Protein AF-A0A520C1T0-F1 (afdb_monomer_lite)

Sequence (228 aa):
MEDDKLKSIWNSVPIAQKSNTELTEMLKERNHPVLKAIKKQALFELAAFSIFLFCYYSMFDGTEKPLLINFLLVFAIAVNMFHHLRGYRLQQHFRASKNIKDDLKSFAAKLKTYQFETIISKITGRLVKILIHENTKVIKGQALAYLESTADHEQVFLLYKNLKLIQDDLFKNTHITIKHLSMPNMMQLGELEPSYQKFYQSYLTYRRTIFEGSYSKKKFYIRKDLAT

Structure (mmCIF, N/CA/C/O backbone):
data_AF-A0A520C1T0-F1
#
_entry.id   AF-A0A520C1T0-F1
#
loop_
_atom_site.group_PDB
_atom_site.id
_atom_site.type_symbol
_atom_site.label_atom_id
_atom_site.label_alt_id
_atom_site.label_comp_id
_atom_site.label_asym_id
_atom_site.label_entity_id
_atom_site.label_seq_id
_atom_site.pdbx_PDB_ins_code
_atom_site.Cartn_x
_atom_site.Cartn_y
_atom_site.Cartn_z
_atom_site.occupancy
_atom_site.B_iso_or_equiv
_atom_site.auth_seq_id
_atom_site.auth_comp_id
_atom_site.auth_asym_id
_atom_site.auth_atom_id
_atom_site.pdbx_PDB_model_num
ATOM 1 N N . MET A 1 1 ? 38.834 4.902 4.347 1.00 51.34 1 MET A N 1
ATOM 2 C CA . MET A 1 1 ? 38.336 6.254 3.992 1.00 51.34 1 MET A CA 1
ATOM 3 C C . MET A 1 1 ? 36.819 6.362 4.083 1.00 51.34 1 MET A C 1
ATOM 5 O O . MET A 1 1 ? 36.360 7.281 4.746 1.00 51.34 1 MET A O 1
ATOM 9 N N . GLU A 1 2 ? 36.030 5.478 3.464 1.00 55.28 2 GLU A N 1
ATOM 10 C CA . GLU A 1 2 ? 34.556 5.552 3.549 1.00 55.28 2 GLU A CA 1
ATOM 11 C C . GLU A 1 2 ? 34.017 5.052 4.905 1.00 55.28 2 GLU A C 1
ATOM 13 O O . GLU A 1 2 ? 33.191 5.719 5.526 1.00 55.28 2 GLU A O 1
ATOM 18 N N . ASP A 1 3 ? 34.597 3.976 5.445 1.00 62.47 3 ASP A N 1
ATOM 19 C CA . ASP A 1 3 ? 34.250 3.439 6.773 1.00 62.47 3 ASP A CA 1
ATOM 20 C C . ASP A 1 3 ? 34.579 4.411 7.916 1.00 62.47 3 ASP A C 1
ATOM 22 O O . ASP A 1 3 ? 33.809 4.568 8.865 1.00 62.47 3 ASP A O 1
ATOM 26 N N . ASP A 1 4 ? 35.696 5.133 7.800 1.00 72.75 4 ASP A N 1
ATOM 27 C CA . ASP A 1 4 ? 36.119 6.139 8.782 1.00 72.75 4 ASP A CA 1
ATOM 28 C C . ASP A 1 4 ? 35.164 7.337 8.808 1.00 72.75 4 ASP A C 1
ATOM 30 O O . ASP A 1 4 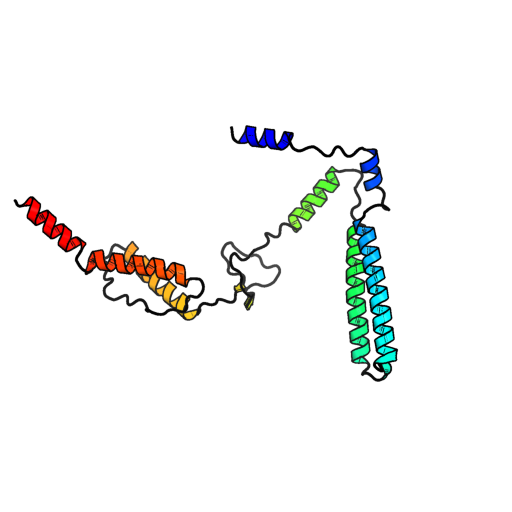? 34.897 7.914 9.864 1.00 72.75 4 ASP A O 1
ATOM 34 N N . LYS A 1 5 ? 34.600 7.677 7.642 1.00 74.31 5 LYS A N 1
ATOM 35 C CA . LYS A 1 5 ? 33.593 8.729 7.486 1.00 74.31 5 LYS A CA 1
ATOM 36 C C . LYS A 1 5 ? 32.258 8.311 8.099 1.00 74.31 5 LYS A C 1
ATOM 38 O O . LYS A 1 5 ? 31.617 9.110 8.770 1.00 74.31 5 LYS A O 1
ATOM 43 N N . LEU A 1 6 ? 31.850 7.054 7.926 1.00 70.50 6 LEU A N 1
ATOM 44 C CA . LEU A 1 6 ? 30.639 6.527 8.564 1.00 70.50 6 LEU A CA 1
ATOM 45 C C . LEU A 1 6 ? 30.787 6.467 10.090 1.00 70.50 6 LEU A C 1
ATOM 47 O O . LEU A 1 6 ? 29.857 6.812 10.818 1.00 70.50 6 LEU A O 1
ATOM 51 N N . LYS A 1 7 ? 31.976 6.104 10.583 1.00 71.81 7 LYS A N 1
ATOM 52 C CA . LYS A 1 7 ? 32.278 6.045 12.017 1.00 71.81 7 LYS A CA 1
ATOM 53 C C . LYS A 1 7 ? 32.315 7.429 12.667 1.00 71.81 7 LYS A C 1
ATOM 55 O O . LYS A 1 7 ? 31.832 7.587 13.786 1.00 71.81 7 LYS A O 1
ATOM 60 N N . SER A 1 8 ? 32.840 8.439 11.974 1.00 76.81 8 SER A N 1
ATOM 61 C CA . SER A 1 8 ? 32.828 9.818 12.474 1.00 76.81 8 SER A CA 1
ATOM 62 C C . SER A 1 8 ? 31.420 10.414 12.476 1.00 76.81 8 SER A C 1
ATOM 64 O O . SER A 1 8 ? 31.043 11.050 13.459 1.00 76.81 8 SER A O 1
ATOM 66 N N . ILE A 1 9 ? 30.607 10.127 11.452 1.00 77.81 9 ILE A N 1
ATOM 67 C CA . ILE A 1 9 ? 29.190 10.515 11.421 1.00 77.81 9 ILE A CA 1
ATOM 68 C C . ILE A 1 9 ? 28.443 9.867 12.593 1.00 77.81 9 ILE A C 1
ATOM 70 O O . ILE A 1 9 ? 27.757 10.572 13.328 1.00 77.81 9 ILE A O 1
ATOM 74 N N . TRP A 1 10 ? 28.632 8.564 12.826 1.00 72.56 10 TRP A N 1
ATOM 75 C CA . TRP A 1 10 ? 28.003 7.838 13.937 1.00 72.56 10 TRP A CA 1
ATOM 76 C C . TRP A 1 10 ? 28.333 8.449 15.304 1.00 72.56 10 TRP A C 1
ATOM 78 O O . TRP A 1 10 ? 27.446 8.652 16.128 1.00 72.56 10 TRP A O 1
ATOM 88 N N . ASN A 1 11 ? 29.599 8.806 15.519 1.00 74.62 11 ASN A N 1
ATOM 89 C CA . ASN A 1 11 ? 30.052 9.412 16.771 1.00 74.62 11 ASN A CA 1
ATOM 90 C C . ASN A 1 11 ? 29.643 10.887 16.926 1.00 74.62 11 ASN A C 1
ATOM 92 O O . ASN A 1 11 ? 29.738 11.425 18.026 1.00 74.62 11 ASN A O 1
ATOM 96 N N . SER A 1 12 ? 29.214 11.545 15.845 1.00 73.06 12 SER A N 1
ATOM 97 C CA . SER A 1 12 ? 28.774 12.947 15.857 1.00 73.06 12 SER A CA 1
ATOM 98 C C . SER A 1 12 ? 27.280 13.118 16.148 1.00 73.06 12 SER A C 1
ATOM 100 O O . SER A 1 12 ? 26.821 14.234 16.384 1.00 73.06 12 SER A O 1
ATOM 102 N N . VAL A 1 13 ? 26.512 12.022 16.148 1.00 66.81 13 VAL A N 1
ATOM 103 C CA . VAL A 1 13 ? 25.100 12.046 16.532 1.00 66.81 13 VAL A CA 1
ATOM 104 C C . VAL A 1 13 ? 25.022 12.249 18.049 1.00 66.81 13 VAL A C 1
ATOM 106 O O . VAL A 1 13 ? 25.507 11.393 18.793 1.00 66.81 13 VAL A O 1
ATOM 109 N N . PRO A 1 14 ? 24.420 13.347 18.544 1.00 57.03 14 PRO A N 1
ATOM 110 C CA . PRO A 1 14 ? 24.250 13.549 19.973 1.00 57.03 14 PRO A CA 1
ATOM 111 C C . PRO A 1 14 ? 23.375 12.421 20.515 1.00 57.03 14 PRO A C 1
ATOM 113 O O . PRO A 1 14 ? 22.183 12.324 20.218 1.00 57.03 14 PRO A O 1
ATOM 116 N N . ILE A 1 15 ? 23.981 11.536 21.302 1.00 57.97 15 ILE A N 1
ATOM 117 C CA . ILE A 1 15 ? 23.251 10.519 22.047 1.00 57.97 15 ILE A CA 1
ATOM 118 C C . ILE A 1 15 ? 22.392 11.302 23.032 1.00 57.97 15 ILE A C 1
ATOM 120 O O . ILE A 1 15 ? 22.924 11.946 23.935 1.00 57.97 15 ILE A O 1
ATOM 124 N N . ALA A 1 16 ? 21.073 11.290 22.846 1.00 56.50 16 ALA A N 1
ATOM 125 C CA . ALA A 1 16 ? 20.149 11.811 23.839 1.00 56.50 16 ALA A CA 1
ATOM 126 C C . ALA A 1 16 ? 20.355 10.997 25.128 1.00 56.50 16 ALA A C 1
ATOM 128 O O . ALA A 1 16 ? 19.794 9.912 25.281 1.00 56.50 16 ALA A O 1
ATOM 129 N N . GLN A 1 17 ? 21.225 11.475 26.021 1.00 58.53 17 GLN A N 1
ATOM 130 C CA . GLN A 1 17 ? 21.466 10.885 27.331 1.00 58.53 17 GLN A CA 1
ATOM 131 C C . GLN A 1 17 ? 20.223 11.124 28.186 1.00 58.53 17 GLN A C 1
ATOM 133 O O . GLN A 1 17 ? 20.165 12.048 28.994 1.00 58.53 17 GLN A O 1
ATOM 138 N N . LYS A 1 18 ? 19.193 10.301 27.978 1.00 56.47 18 LYS A N 1
ATOM 139 C CA . LYS A 1 18 ? 18.040 10.263 28.871 1.00 56.47 18 LYS A CA 1
ATOM 140 C C . LYS A 1 18 ? 18.495 9.746 30.225 1.00 56.47 18 LYS A C 1
ATOM 142 O O . LYS A 1 18 ? 19.076 8.666 30.326 1.00 56.47 18 LYS A O 1
ATOM 147 N N . SER A 1 19 ? 18.248 10.542 31.258 1.00 63.75 19 SER A N 1
ATOM 148 C CA . SER A 1 19 ? 18.619 10.204 32.631 1.00 63.75 19 SER A CA 1
ATOM 149 C C . SER A 1 19 ? 17.888 8.937 33.100 1.00 63.75 19 SER A C 1
ATOM 151 O O . SER A 1 19 ? 16.754 8.671 32.698 1.00 63.75 19 SER A O 1
ATOM 153 N N . ASN A 1 20 ? 18.501 8.148 33.988 1.00 65.81 20 ASN A N 1
ATOM 154 C CA . ASN A 1 20 ? 17.878 6.936 34.549 1.00 65.81 20 ASN A CA 1
ATOM 155 C C . ASN A 1 20 ? 16.536 7.230 35.257 1.00 65.81 20 ASN A C 1
ATOM 157 O O . ASN A 1 20 ? 15.632 6.393 35.287 1.00 65.81 20 ASN A O 1
ATOM 161 N N . THR A 1 21 ? 16.377 8.444 35.785 1.00 61.50 21 THR A N 1
ATOM 162 C CA . THR A 1 21 ? 15.126 8.964 36.353 1.00 61.50 21 THR A CA 1
ATOM 163 C C . THR A 1 21 ? 14.045 9.180 35.288 1.00 61.50 21 THR A C 1
ATOM 165 O O . THR A 1 21 ? 12.892 8.825 35.503 1.00 61.50 21 THR A O 1
ATOM 168 N N . GLU A 1 22 ? 14.410 9.655 34.099 1.00 59.91 22 GLU A N 1
ATOM 169 C CA . GLU A 1 22 ? 13.489 9.818 32.965 1.00 59.91 22 GLU A CA 1
ATOM 170 C C . GLU A 1 22 ? 13.100 8.462 32.345 1.00 59.91 22 GLU A C 1
ATOM 172 O O . GLU A 1 22 ? 11.939 8.228 32.010 1.00 59.91 22 GLU A O 1
ATOM 177 N N . LEU A 1 23 ? 14.042 7.514 32.267 1.00 61.12 23 LEU A N 1
ATOM 178 C CA . LEU A 1 23 ? 13.774 6.142 31.817 1.00 61.12 23 LEU A CA 1
ATOM 179 C C . LEU A 1 23 ? 12.812 5.402 32.761 1.00 61.12 23 LEU A C 1
ATOM 181 O O . LEU A 1 23 ? 11.907 4.703 32.308 1.00 61.12 23 LEU A O 1
ATOM 185 N N . THR A 1 24 ? 12.961 5.586 34.075 1.00 64.19 24 THR A N 1
ATOM 186 C CA . THR A 1 24 ? 12.043 5.003 35.069 1.00 64.19 24 THR A CA 1
ATOM 187 C C . THR A 1 24 ? 10.669 5.672 35.070 1.00 64.19 24 THR A C 1
ATOM 189 O O . THR A 1 24 ? 9.669 4.994 35.307 1.00 64.19 24 THR A O 1
ATOM 192 N N . GLU A 1 25 ? 10.568 6.960 34.732 1.00 62.53 25 GLU A N 1
ATOM 193 C CA . GLU A 1 25 ? 9.279 7.615 34.475 1.00 62.53 25 GLU A CA 1
ATOM 194 C C . GLU A 1 25 ? 8.592 7.120 33.198 1.00 62.53 25 GLU A C 1
ATOM 196 O O . GLU A 1 25 ? 7.369 6.970 33.190 1.00 62.53 25 GLU A O 1
ATOM 201 N N . MET A 1 26 ? 9.352 6.800 32.148 1.00 53.62 26 MET A N 1
ATOM 202 C CA . MET A 1 26 ? 8.822 6.189 30.923 1.00 53.62 26 MET A CA 1
ATOM 203 C C . MET A 1 26 ? 8.327 4.749 31.140 1.00 53.62 26 MET A C 1
ATOM 205 O O . MET A 1 26 ? 7.398 4.319 30.458 1.00 53.62 26 MET A O 1
ATOM 209 N N . LEU A 1 27 ? 8.902 4.020 32.105 1.00 58.34 27 LEU A N 1
ATOM 210 C CA . LEU A 1 27 ? 8.465 2.677 32.515 1.00 58.34 27 LEU A CA 1
ATOM 211 C C . LEU A 1 27 ? 7.226 2.688 33.427 1.00 58.34 27 LEU A C 1
ATOM 213 O O . LEU A 1 27 ? 6.586 1.650 33.606 1.00 58.34 27 LEU A O 1
ATOM 217 N N . LYS A 1 28 ? 6.856 3.836 34.009 1.00 59.38 28 LYS A N 1
ATOM 218 C CA . LYS A 1 28 ? 5.636 3.944 34.817 1.00 59.38 28 LYS A CA 1
ATOM 219 C C . LYS A 1 28 ? 4.407 3.948 33.902 1.00 59.38 28 LYS A C 1
ATOM 221 O O . LYS A 1 28 ? 4.149 4.893 33.158 1.00 59.38 28 LYS A O 1
ATOM 226 N N . GLU A 1 29 ? 3.601 2.899 34.056 1.00 52.53 29 GLU A N 1
ATOM 227 C CA . GLU A 1 29 ? 2.369 2.530 33.334 1.00 52.53 29 GLU A CA 1
ATOM 228 C C . GLU A 1 29 ? 1.392 3.691 33.031 1.00 52.53 29 GLU A C 1
ATOM 230 O O . GLU A 1 29 ? 0.639 3.657 32.058 1.00 52.53 29 GLU A O 1
ATOM 235 N N . ARG A 1 30 ? 1.422 4.768 33.828 1.00 51.31 30 ARG A N 1
ATOM 236 C CA . ARG A 1 30 ? 0.498 5.907 33.724 1.00 51.31 30 ARG A CA 1
ATOM 237 C C . ARG A 1 30 ? 0.938 7.021 32.762 1.00 51.31 30 ARG A C 1
ATOM 239 O O . ARG A 1 30 ? 0.141 7.930 32.521 1.00 51.31 30 ARG A O 1
ATOM 246 N N . ASN A 1 31 ? 2.157 6.993 32.213 1.00 53.19 31 ASN A N 1
ATOM 247 C CA . ASN A 1 31 ? 2.721 8.125 31.459 1.00 53.19 31 ASN A CA 1
ATOM 248 C C . ASN A 1 31 ? 2.976 7.898 29.963 1.00 53.19 31 ASN A C 1
ATOM 250 O O . ASN A 1 31 ? 3.464 8.815 29.309 1.00 53.19 31 ASN A O 1
ATOM 254 N N . HIS A 1 32 ? 2.555 6.774 29.375 1.00 58.34 32 HIS A N 1
ATOM 255 C CA . HIS A 1 32 ? 2.685 6.586 27.927 1.00 58.34 32 HIS A CA 1
ATOM 256 C C . HIS A 1 32 ? 1.751 7.553 27.155 1.00 58.34 32 HIS A C 1
ATOM 258 O O . HIS A 1 32 ? 0.522 7.425 27.259 1.00 58.34 32 HIS A O 1
ATOM 264 N N . PRO A 1 33 ? 2.277 8.520 26.373 1.00 61.94 33 PRO A N 1
ATOM 265 C CA . PRO A 1 33 ? 1.462 9.550 25.718 1.00 61.94 33 PRO A CA 1
ATOM 266 C C . PRO A 1 33 ? 0.462 8.953 24.718 1.00 61.94 33 PRO A C 1
ATOM 268 O O . PRO A 1 33 ? -0.664 9.436 24.606 1.00 61.94 33 PRO A O 1
ATOM 271 N N . VAL A 1 34 ? 0.823 7.838 24.074 1.00 63.34 34 VAL A N 1
ATOM 272 C CA . VAL A 1 34 ? -0.028 7.154 23.085 1.00 63.34 34 VAL A CA 1
ATOM 273 C C . VAL A 1 34 ? -1.272 6.534 23.733 1.00 63.34 34 VAL A C 1
ATOM 275 O O . VAL A 1 34 ? -2.364 6.647 23.188 1.00 63.34 34 VAL A O 1
ATOM 278 N N . LEU A 1 35 ? -1.157 5.966 24.942 1.00 65.38 35 LEU A N 1
ATOM 279 C CA . LEU A 1 35 ? -2.308 5.370 25.638 1.00 65.38 35 LEU A CA 1
ATOM 280 C C . LEU A 1 35 ? -3.304 6.445 26.091 1.00 65.38 35 LEU A C 1
ATOM 282 O O . LEU A 1 35 ? -4.515 6.224 26.069 1.00 65.38 35 LEU A O 1
ATOM 286 N N . LYS A 1 36 ? -2.805 7.625 26.484 1.00 67.69 36 LYS A N 1
ATOM 287 C CA . LYS A 1 36 ? -3.648 8.783 26.816 1.00 67.69 36 LYS A CA 1
ATOM 288 C C . LYS A 1 36 ? -4.363 9.324 25.574 1.00 67.69 36 LYS A C 1
ATOM 290 O O . LYS A 1 36 ? -5.541 9.658 25.670 1.00 67.69 36 LYS A O 1
ATOM 295 N N . ALA A 1 37 ? -3.682 9.378 24.429 1.00 72.56 37 ALA A N 1
ATOM 296 C CA . ALA A 1 37 ? -4.275 9.804 23.162 1.00 72.56 37 ALA A CA 1
ATOM 297 C C . ALA A 1 37 ? -5.390 8.851 22.700 1.00 72.56 37 ALA A C 1
ATOM 299 O O . ALA A 1 37 ? -6.493 9.307 22.417 1.00 72.56 37 ALA A O 1
ATOM 300 N N . ILE A 1 38 ? -5.154 7.535 22.748 1.00 75.31 38 ILE A N 1
ATOM 301 C CA . ILE A 1 38 ? -6.152 6.517 22.373 1.00 75.31 38 ILE A CA 1
ATOM 302 C C . ILE A 1 38 ? -7.394 6.592 23.269 1.00 75.31 38 ILE A C 1
ATOM 304 O O . ILE A 1 38 ? -8.513 6.518 22.770 1.00 75.31 38 ILE A O 1
ATOM 308 N N . LYS A 1 39 ? -7.225 6.801 24.584 1.00 77.19 39 LYS A N 1
ATOM 309 C CA . LYS A 1 39 ? -8.362 6.995 25.503 1.00 77.19 39 LYS A CA 1
ATOM 310 C C . LYS A 1 39 ? -9.181 8.240 25.165 1.00 77.19 39 LYS A C 1
ATOM 312 O O . LYS A 1 39 ? -10.405 8.177 25.178 1.00 77.19 39 LYS A O 1
ATOM 317 N N . LYS A 1 40 ? -8.516 9.366 24.882 1.00 80.50 40 LYS A N 1
ATOM 318 C CA . LYS A 1 40 ? -9.193 10.617 24.511 1.00 80.50 40 LYS A CA 1
ATOM 319 C C . LYS A 1 40 ? -9.946 10.479 23.188 1.00 80.50 40 LYS A C 1
ATOM 321 O O . LYS A 1 40 ? -11.075 10.947 23.101 1.00 80.50 40 LYS A O 1
ATOM 326 N N . GLN A 1 41 ? -9.352 9.808 22.202 1.00 84.06 41 GLN A N 1
ATOM 327 C CA . GLN A 1 41 ? -9.999 9.535 20.921 1.00 84.06 41 GLN A CA 1
ATOM 328 C C . GLN A 1 41 ? -11.243 8.652 21.093 1.00 84.06 41 GLN A C 1
ATOM 330 O O . GLN A 1 41 ? -12.315 9.035 20.638 1.00 84.06 41 GLN A O 1
ATOM 335 N N . ALA A 1 42 ? -11.132 7.540 21.829 1.00 84.38 42 ALA A N 1
ATOM 336 C CA . ALA A 1 42 ? -12.265 6.649 22.081 1.00 84.38 42 ALA A CA 1
ATOM 337 C C . ALA A 1 42 ? -13.410 7.351 22.836 1.00 84.38 42 ALA A C 1
ATOM 339 O O . ALA A 1 42 ? -14.582 7.116 22.552 1.00 84.38 42 ALA A O 1
ATOM 340 N N . LEU A 1 43 ? -13.084 8.241 23.784 1.00 85.12 43 LEU A N 1
ATOM 341 C CA . LEU A 1 43 ? -14.085 9.040 24.498 1.00 85.12 43 LEU A CA 1
ATOM 342 C C . LEU A 1 43 ? -14.802 10.025 23.561 1.00 85.12 43 LEU A C 1
ATOM 344 O O . LEU A 1 43 ? -16.017 10.183 23.655 1.00 85.12 43 LEU A O 1
ATOM 348 N N . PHE A 1 44 ? -14.059 10.672 22.660 1.00 88.44 44 PHE A N 1
ATOM 349 C CA . PHE A 1 44 ? -14.622 11.599 21.680 1.00 88.44 44 PHE A CA 1
ATOM 350 C C . PHE A 1 44 ? -15.548 10.887 20.686 1.00 88.44 44 PHE A C 1
ATOM 352 O O . PHE A 1 44 ? -16.661 11.347 20.450 1.00 88.44 44 PHE A O 1
ATOM 359 N N . GLU A 1 45 ? -15.129 9.739 20.153 1.00 87.62 45 GLU A N 1
ATOM 360 C CA . GLU A 1 45 ? -15.956 8.921 19.258 1.00 87.62 45 GLU A CA 1
ATOM 361 C C . GLU A 1 45 ? -17.222 8.422 19.962 1.00 87.62 45 GLU A C 1
ATOM 363 O O . GLU A 1 45 ? -18.311 8.521 19.402 1.00 87.62 45 GLU A O 1
ATOM 368 N N . LEU A 1 46 ? -17.119 7.961 21.215 1.00 88.88 46 LEU A N 1
ATOM 369 C CA . LEU A 1 46 ? -18.283 7.545 22.001 1.00 88.88 46 LEU A CA 1
ATOM 370 C C . LEU A 1 46 ? -19.276 8.698 22.217 1.00 88.88 46 LEU A C 1
ATOM 372 O O . LEU A 1 46 ? -20.485 8.496 22.081 1.00 88.88 46 LEU A O 1
ATOM 376 N N . ALA A 1 47 ? -18.785 9.910 22.492 1.00 92.19 47 ALA A N 1
ATOM 377 C CA . ALA A 1 47 ? -19.628 11.099 22.597 1.00 92.19 47 ALA A CA 1
ATOM 378 C C . ALA A 1 47 ? -20.299 11.448 21.256 1.00 92.19 47 ALA A C 1
ATOM 380 O O . ALA A 1 47 ? -21.511 11.657 21.214 1.00 92.19 47 ALA A O 1
ATOM 381 N N . ALA A 1 48 ? -19.545 11.443 20.153 1.00 91.88 48 ALA A N 1
ATOM 382 C CA . ALA A 1 48 ? -20.067 11.727 18.817 1.00 91.88 48 ALA A CA 1
ATOM 383 C C . ALA A 1 48 ? -21.137 10.713 18.380 1.00 91.88 48 ALA A C 1
ATOM 385 O O . ALA A 1 48 ? -22.192 11.114 17.893 1.00 91.88 48 ALA A O 1
ATOM 386 N N . PHE A 1 49 ? -20.922 9.413 18.611 1.00 92.31 49 PHE A N 1
ATOM 387 C CA . PHE A 1 49 ? -21.920 8.383 18.310 1.00 92.31 49 PHE A CA 1
ATOM 388 C C . PHE A 1 49 ? -23.163 8.491 19.194 1.00 92.31 49 PHE A C 1
ATOM 390 O O . PHE A 1 49 ? -24.267 8.243 18.715 1.00 92.31 49 PHE A O 1
ATOM 397 N N . SER A 1 50 ? -23.007 8.904 20.454 1.00 90.62 50 SER A N 1
ATOM 398 C CA . SER A 1 50 ? -24.144 9.146 21.350 1.00 90.62 50 SER A CA 1
ATOM 399 C C . SER A 1 50 ? -25.009 10.308 20.851 1.00 90.62 50 SER A C 1
ATOM 401 O O . SER A 1 50 ? -26.229 10.181 20.784 1.00 90.62 50 SER A O 1
ATOM 403 N N . ILE A 1 51 ? -24.379 11.410 20.430 1.00 94.44 51 ILE A N 1
ATOM 404 C CA . ILE A 1 51 ? -25.069 12.563 19.829 1.00 94.44 51 ILE A CA 1
ATOM 405 C C . ILE A 1 51 ? -25.739 12.161 18.512 1.00 94.44 51 ILE A C 1
ATOM 407 O O . ILE A 1 51 ? -26.903 12.478 18.287 1.00 94.44 51 ILE A O 1
ATOM 411 N N . PHE A 1 52 ? -25.032 11.423 17.659 1.00 93.50 52 PHE A N 1
ATOM 412 C CA . PHE A 1 52 ? -25.566 10.945 16.388 1.00 93.50 52 PHE A CA 1
ATOM 413 C C . PHE A 1 52 ? -26.798 10.050 16.576 1.00 93.50 52 PHE A C 1
ATOM 415 O O . PHE A 1 52 ? -27.806 10.264 15.907 1.00 93.50 52 PHE A O 1
ATOM 422 N N . LEU A 1 53 ? -26.757 9.092 17.511 1.00 90.62 53 LEU A N 1
ATOM 423 C CA . LEU A 1 53 ? -27.909 8.242 17.830 1.00 90.62 53 LEU A CA 1
ATOM 424 C C . LEU A 1 53 ? -29.078 9.056 18.388 1.00 90.62 53 LEU A C 1
ATOM 426 O O . LEU A 1 53 ? -30.222 8.811 18.013 1.00 90.62 53 LEU A O 1
ATOM 430 N N . PHE A 1 54 ? -28.801 10.043 19.241 1.00 92.12 54 PHE A N 1
ATOM 431 C CA . PHE A 1 54 ? -29.830 10.939 19.759 1.00 92.12 54 PHE A CA 1
ATOM 432 C C . PHE A 1 54 ? -30.526 11.713 18.631 1.00 92.12 54 PHE A C 1
ATOM 434 O O . PHE A 1 54 ? -31.752 11.708 18.549 1.00 92.12 54 PHE A O 1
ATOM 441 N N . CYS A 1 55 ? -29.762 12.313 17.713 1.00 93.69 55 CYS A N 1
ATOM 442 C CA . CYS A 1 55 ? -30.317 12.992 16.542 1.00 93.69 55 CYS A CA 1
ATOM 443 C C . CYS A 1 55 ? -31.078 12.029 15.626 1.00 93.69 55 CYS A C 1
ATOM 445 O O . CYS A 1 55 ? -32.151 12.368 15.141 1.00 93.69 55 CYS A O 1
ATOM 447 N N . TYR A 1 56 ? -30.561 10.823 15.409 1.00 93.12 56 TYR A N 1
ATOM 448 C CA . TYR A 1 56 ? -31.210 9.819 14.571 1.00 93.12 56 TYR A CA 1
ATOM 449 C C . TYR A 1 56 ? -32.599 9.428 15.098 1.00 93.12 56 TYR A C 1
ATOM 451 O O . TYR A 1 56 ? -33.558 9.377 14.332 1.00 93.12 56 TYR A O 1
ATOM 459 N N . TYR A 1 57 ? -32.733 9.200 16.406 1.00 91.38 57 TYR A N 1
ATOM 460 C CA . TYR A 1 57 ? -34.021 8.819 16.987 1.00 91.38 57 TYR A CA 1
ATOM 461 C C . TYR A 1 57 ? -34.966 9.999 17.231 1.00 91.38 57 TYR A C 1
ATOM 463 O O . TYR A 1 57 ? -36.171 9.807 17.146 1.00 91.38 57 TYR A O 1
ATOM 471 N N . SER A 1 58 ? -34.444 11.196 17.515 1.00 91.00 58 SER A N 1
ATOM 472 C CA . SER A 1 58 ? -35.259 12.377 17.841 1.00 91.00 58 SER A CA 1
ATOM 473 C C . SER A 1 58 ? -35.657 13.212 16.615 1.00 91.00 58 SER A C 1
ATOM 475 O O . SER A 1 58 ? -36.747 13.768 16.579 1.00 91.00 58 SER A O 1
ATOM 477 N N . MET A 1 59 ? -34.780 13.318 15.609 1.00 92.19 59 MET A N 1
ATOM 478 C CA . MET A 1 59 ? -34.949 14.234 14.467 1.00 92.19 59 MET A CA 1
ATOM 479 C C . MET A 1 59 ? -35.295 13.525 13.150 1.00 92.19 59 MET A C 1
ATOM 481 O O . MET A 1 59 ? -35.828 14.159 12.246 1.00 92.19 59 MET A O 1
ATOM 485 N N . PHE A 1 60 ? -34.968 12.236 13.016 1.00 88.56 60 PHE A N 1
ATOM 486 C CA . PHE A 1 60 ? -35.163 11.462 11.779 1.00 88.56 60 PHE A CA 1
ATOM 487 C C . PHE A 1 60 ? -36.165 10.311 11.924 1.00 88.56 60 PHE A C 1
ATOM 489 O O . PHE A 1 60 ? -36.201 9.426 11.061 1.00 88.56 60 PHE A O 1
ATOM 496 N N . ASP A 1 61 ? -36.934 10.304 13.017 1.00 89.75 61 ASP A N 1
ATOM 497 C CA . ASP A 1 61 ? -37.920 9.269 13.336 1.00 89.75 61 ASP A CA 1
ATOM 498 C C . ASP A 1 61 ? -37.328 7.860 13.201 1.00 89.75 61 ASP A C 1
ATOM 500 O O . ASP A 1 61 ? -37.869 6.962 12.551 1.00 89.75 61 ASP A O 1
ATOM 504 N N . GLY A 1 62 ? -36.151 7.655 13.805 1.00 86.00 62 GLY A N 1
ATOM 505 C CA . GLY A 1 62 ? -35.418 6.389 13.737 1.00 86.00 62 GLY A CA 1
ATOM 506 C C . GLY A 1 62 ? -36.233 5.182 14.219 1.00 86.00 62 GLY A C 1
ATOM 507 O O . GLY A 1 62 ? -35.992 4.058 13.780 1.00 86.00 62 GLY A O 1
ATOM 508 N N . THR A 1 63 ? -37.231 5.397 15.080 1.00 87.06 63 THR A N 1
ATOM 509 C CA . THR A 1 63 ? -38.175 4.365 15.536 1.00 87.06 63 THR A CA 1
ATOM 510 C C . THR A 1 63 ? -39.125 3.879 14.445 1.00 87.06 63 THR A C 1
ATOM 512 O O . THR A 1 63 ? -39.548 2.729 14.494 1.00 87.06 63 THR A O 1
ATOM 515 N N . GLU A 1 64 ? -39.442 4.718 13.458 1.00 90.38 64 GLU A N 1
ATOM 516 C CA . GLU A 1 64 ? -40.331 4.372 12.342 1.00 90.38 64 GLU A CA 1
ATOM 517 C C . GLU A 1 64 ? -39.600 3.629 11.216 1.00 90.38 64 GLU A C 1
ATOM 519 O O . GLU A 1 64 ? -40.219 3.049 10.321 1.00 90.38 64 GLU A O 1
ATOM 524 N N . LYS A 1 65 ? -38.262 3.622 11.239 1.00 88.31 65 LYS A N 1
ATOM 525 C CA . LYS A 1 65 ? -37.458 2.904 10.250 1.00 88.31 65 LYS A CA 1
ATOM 526 C C . LYS A 1 65 ? -37.557 1.384 10.448 1.00 88.31 65 LYS A C 1
ATOM 528 O O . LYS A 1 65 ? -37.674 0.906 11.577 1.00 88.31 65 LYS A O 1
ATOM 533 N N . PRO A 1 66 ? -37.428 0.594 9.362 1.00 92.19 66 PRO A N 1
ATOM 534 C CA . PRO A 1 66 ? -37.327 -0.858 9.444 1.00 92.19 66 PRO A CA 1
ATOM 535 C C . PRO A 1 66 ? -36.296 -1.316 10.481 1.00 92.19 66 PRO A C 1
ATOM 537 O O . PRO A 1 66 ? -35.160 -0.838 10.491 1.00 92.19 66 PRO A O 1
ATOM 540 N N . LEU A 1 67 ? -36.664 -2.313 11.293 1.00 86.44 67 LEU A N 1
ATOM 541 C CA . LEU A 1 67 ? -35.823 -2.850 12.372 1.00 86.44 67 LEU A CA 1
ATOM 542 C C . LEU A 1 67 ? -34.413 -3.257 11.906 1.00 86.44 67 LEU A C 1
ATOM 544 O O . LEU A 1 67 ? -33.441 -3.080 12.640 1.00 86.44 67 LEU A O 1
ATOM 548 N N . LEU A 1 68 ? -34.286 -3.743 10.665 1.00 91.81 68 LEU A N 1
ATOM 549 C CA . LEU A 1 68 ? -33.000 -4.082 10.047 1.00 91.81 68 LEU A CA 1
ATOM 550 C C . LEU A 1 68 ? -32.032 -2.893 9.972 1.00 91.81 68 LEU A C 1
ATOM 552 O O . LEU A 1 68 ? -30.838 -3.078 10.190 1.00 91.81 68 LEU A O 1
ATOM 556 N N . ILE A 1 69 ? -32.525 -1.685 9.686 1.00 88.56 69 ILE A N 1
ATOM 557 C CA . ILE A 1 69 ? -31.685 -0.487 9.537 1.00 88.56 69 ILE A CA 1
ATOM 558 C C . ILE A 1 69 ? -31.131 -0.065 10.898 1.00 88.56 69 ILE A C 1
ATOM 560 O O . ILE A 1 69 ? -29.934 0.186 11.019 1.00 88.56 69 ILE A O 1
ATOM 564 N N . ASN A 1 70 ? -31.969 -0.072 11.937 1.00 90.06 70 ASN A N 1
ATOM 565 C CA . ASN A 1 70 ? -31.538 0.232 13.304 1.00 90.06 70 ASN A CA 1
ATOM 566 C C . ASN A 1 70 ? -30.504 -0.786 13.800 1.00 90.06 70 ASN A C 1
ATOM 568 O O . ASN A 1 70 ? -29.494 -0.407 14.392 1.00 90.06 70 ASN A O 1
ATOM 572 N N . PHE A 1 71 ? -30.713 -2.072 13.501 1.00 91.75 71 PHE A N 1
ATOM 573 C CA . PHE A 1 71 ? -29.752 -3.118 13.838 1.00 91.75 71 PHE A CA 1
ATOM 574 C C . PHE A 1 71 ? -28.416 -2.929 13.109 1.00 91.75 71 PHE A C 1
ATOM 576 O O . PHE A 1 71 ? -27.363 -2.961 13.743 1.00 91.75 71 PHE A O 1
ATOM 583 N N . LEU A 1 72 ? -28.449 -2.679 11.795 1.00 93.94 72 LEU A N 1
ATOM 584 C CA . LEU A 1 72 ? -27.256 -2.427 10.985 1.00 93.94 72 LEU A CA 1
ATOM 585 C C . LEU A 1 72 ? -26.461 -1.224 11.516 1.00 93.94 72 LEU A C 1
ATOM 587 O O . LEU A 1 72 ? -25.237 -1.287 11.625 1.00 93.94 72 LEU A O 1
ATOM 591 N N . LEU A 1 73 ? -27.159 -0.147 11.882 1.00 91.12 73 LEU A N 1
ATOM 592 C CA . LEU A 1 73 ? -26.570 1.079 12.413 1.00 91.12 73 LEU A CA 1
ATOM 593 C C . LEU A 1 73 ? -25.856 0.830 13.750 1.00 91.12 73 LEU A C 1
ATOM 595 O O . LEU A 1 73 ? -24.682 1.168 13.902 1.00 91.12 73 LEU A O 1
ATOM 599 N N . VAL A 1 74 ? -26.540 0.190 14.704 1.00 90.25 74 VAL A N 1
ATOM 600 C CA . VAL A 1 74 ? -25.960 -0.156 16.012 1.00 90.25 74 VAL A CA 1
ATOM 601 C C . VAL A 1 74 ? -24.783 -1.117 15.841 1.00 90.25 74 VAL A C 1
ATOM 603 O O . VAL A 1 74 ? -23.751 -0.946 16.490 1.00 90.25 74 VAL A O 1
ATOM 606 N N . PHE A 1 75 ? -24.897 -2.087 14.932 1.00 92.88 75 PHE A N 1
ATOM 607 C CA . PHE A 1 75 ? -23.822 -3.025 14.624 1.00 92.88 75 PHE A CA 1
ATOM 608 C C . PHE A 1 75 ? -22.584 -2.319 14.053 1.00 92.88 75 PHE A C 1
ATOM 610 O O . PHE A 1 75 ? -21.471 -2.580 14.508 1.00 92.88 75 PHE A O 1
ATOM 617 N N . ALA A 1 76 ? -22.757 -1.382 13.118 1.00 91.00 76 ALA A N 1
ATOM 618 C CA . ALA A 1 76 ? -21.653 -0.609 12.549 1.00 91.00 76 ALA A CA 1
ATOM 619 C C . ALA A 1 76 ? -20.915 0.217 13.620 1.00 91.00 76 ALA A C 1
ATOM 621 O O . ALA A 1 76 ? -19.682 0.196 13.683 1.00 91.00 76 ALA A O 1
ATOM 622 N N . ILE A 1 77 ? -21.662 0.879 14.511 1.00 90.81 77 ILE A N 1
ATOM 623 C CA . ILE A 1 77 ? -21.094 1.629 15.642 1.00 90.81 77 ILE A CA 1
ATOM 624 C C . ILE A 1 77 ? -20.349 0.680 16.599 1.00 90.81 77 ILE A C 1
ATOM 626 O O . ILE A 1 77 ? -19.237 0.984 17.035 1.00 90.81 77 ILE A O 1
ATOM 630 N N . ALA A 1 78 ? -20.912 -0.499 16.886 1.00 87.69 78 ALA A N 1
ATOM 631 C CA . ALA A 1 78 ? -20.301 -1.492 17.768 1.00 87.69 78 ALA A CA 1
ATOM 632 C C . ALA A 1 78 ? -18.993 -2.072 17.203 1.00 87.69 78 ALA A C 1
ATOM 634 O O . ALA A 1 78 ? -18.014 -2.204 17.941 1.00 87.69 78 ALA A O 1
ATOM 635 N N . VAL A 1 79 ? -18.943 -2.384 15.902 1.00 90.12 79 VAL A N 1
ATOM 636 C CA . VAL A 1 79 ? -17.726 -2.869 15.225 1.00 90.12 79 VAL A CA 1
ATOM 637 C C . VAL A 1 79 ? -16.612 -1.828 15.301 1.00 90.12 79 VAL A C 1
ATOM 639 O O . VAL A 1 79 ? -15.471 -2.178 15.613 1.00 90.12 79 VAL A O 1
ATOM 642 N N . ASN A 1 80 ? -16.942 -0.554 15.079 1.00 86.62 80 ASN A N 1
ATOM 643 C CA . ASN A 1 80 ? -15.970 0.527 15.189 1.00 86.62 80 ASN A CA 1
ATOM 644 C C . ASN A 1 80 ? -15.429 0.640 16.627 1.00 86.62 80 ASN A C 1
ATOM 646 O O . ASN A 1 80 ? -14.224 0.539 16.859 1.00 86.62 80 ASN A O 1
ATOM 650 N N . MET A 1 81 ? -16.320 0.688 17.623 1.00 83.31 81 MET A N 1
ATOM 651 C CA . MET A 1 81 ? -15.940 0.715 19.042 1.00 83.31 81 MET A CA 1
ATOM 652 C C . MET A 1 81 ? -15.032 -0.468 19.428 1.00 83.31 81 MET A C 1
ATOM 654 O O . MET A 1 81 ? -14.055 -0.325 20.168 1.00 83.31 81 MET A O 1
ATOM 658 N N . PHE A 1 82 ? -15.317 -1.654 18.891 1.00 83.56 82 PHE A N 1
ATOM 659 C CA . PHE A 1 82 ? -14.530 -2.855 19.142 1.00 83.56 82 PHE A CA 1
ATOM 660 C C . PHE A 1 82 ? -13.109 -2.772 18.568 1.00 83.56 82 PHE A C 1
ATOM 662 O O . PHE A 1 82 ? -12.164 -3.268 19.192 1.00 83.56 82 PHE A O 1
ATOM 669 N N . HIS A 1 83 ? -12.928 -2.110 17.424 1.00 79.12 83 HIS A N 1
ATOM 670 C CA . HIS A 1 83 ? -11.609 -1.847 16.851 1.00 79.12 83 HIS A CA 1
ATOM 671 C C . HIS A 1 83 ? -10.751 -0.969 17.781 1.00 79.12 83 HIS A C 1
ATOM 673 O O . HIS A 1 83 ? -9.607 -1.325 18.083 1.00 79.12 83 HIS A O 1
ATOM 679 N N . HIS A 1 84 ? -11.320 0.105 18.341 1.00 79.12 84 HIS A N 1
ATOM 680 C CA . HIS A 1 84 ? -10.621 0.968 19.305 1.00 79.12 84 HIS A CA 1
ATOM 681 C C . HIS A 1 84 ? -10.242 0.224 20.597 1.00 79.12 84 HIS A C 1
ATOM 683 O O . HIS A 1 84 ? -9.128 0.377 21.108 1.00 79.12 84 HIS A O 1
ATOM 689 N N . LEU A 1 85 ? -11.113 -0.665 21.087 1.00 76.62 85 LEU A N 1
ATOM 690 C CA . LEU A 1 85 ? -10.824 -1.520 22.245 1.00 76.62 85 LEU A CA 1
ATOM 691 C C . LEU A 1 85 ? -9.706 -2.538 21.972 1.00 76.62 85 LEU A C 1
ATOM 693 O O . LEU A 1 85 ? -8.878 -2.786 22.853 1.00 76.62 85 LEU A O 1
ATOM 697 N N . ARG A 1 86 ? -9.654 -3.131 20.770 1.00 71.75 86 ARG A N 1
ATOM 698 C CA . ARG A 1 86 ? -8.569 -4.045 20.366 1.00 71.75 86 ARG A CA 1
ATOM 699 C C . ARG A 1 86 ? -7.221 -3.328 20.321 1.00 71.75 86 ARG A C 1
ATOM 701 O O . ARG A 1 86 ? -6.249 -3.856 20.860 1.00 71.75 86 ARG A O 1
ATOM 708 N N . GLY A 1 87 ? -7.175 -2.120 19.757 1.00 68.75 87 GLY A N 1
ATOM 709 C CA . GLY A 1 87 ? -5.970 -1.284 19.747 1.00 68.75 87 GLY A CA 1
ATOM 710 C C . GLY A 1 87 ? -5.479 -0.946 21.158 1.00 68.75 87 GLY A C 1
ATOM 711 O O . GLY A 1 87 ? -4.284 -1.046 21.442 1.00 68.75 87 GLY A O 1
ATOM 712 N N . TYR A 1 88 ? -6.408 -0.647 22.072 1.00 70.06 88 TYR A N 1
ATOM 713 C CA . TYR A 1 88 ? -6.088 -0.390 23.475 1.00 70.06 88 TYR A CA 1
ATOM 714 C C . TYR A 1 88 ? -5.496 -1.618 24.188 1.00 70.06 88 TYR A C 1
ATOM 716 O O . TYR A 1 88 ? -4.455 -1.505 24.835 1.00 70.06 88 TYR A O 1
ATOM 724 N N . ARG A 1 89 ? -6.100 -2.808 24.031 1.00 65.25 89 ARG A N 1
ATOM 725 C CA . ARG A 1 89 ? -5.584 -4.050 24.644 1.00 65.25 89 ARG A CA 1
ATOM 726 C C . ARG A 1 89 ? -4.218 -4.457 24.089 1.00 65.25 89 ARG A C 1
ATOM 728 O O . ARG A 1 89 ? -3.375 -4.939 24.838 1.00 65.25 89 ARG A O 1
ATOM 735 N N . LEU A 1 90 ? -3.975 -4.250 22.793 1.00 61.97 90 LEU A N 1
ATOM 736 C CA . LEU A 1 90 ? -2.717 -4.634 22.145 1.00 61.97 90 LEU A CA 1
ATOM 737 C C . LEU A 1 90 ? -1.508 -3.879 22.723 1.00 61.97 90 LEU A C 1
ATOM 739 O O . LEU A 1 90 ? -0.444 -4.467 22.906 1.00 61.97 90 LEU A O 1
ATOM 743 N N . GLN A 1 91 ? -1.675 -2.600 23.066 1.00 58.00 91 GLN A N 1
ATOM 744 C CA . GLN A 1 91 ? -0.600 -1.779 23.634 1.00 58.00 91 GLN A CA 1
ATOM 745 C C . GLN A 1 91 ? -0.371 -1.994 25.138 1.00 58.00 91 GLN A C 1
ATOM 747 O O . GLN A 1 91 ? 0.686 -1.627 25.645 1.00 58.00 91 GLN A O 1
ATOM 752 N N . GLN A 1 92 ? -1.301 -2.633 25.856 1.00 56.75 92 GLN A N 1
ATOM 753 C CA . GLN A 1 92 ? -1.121 -2.984 27.273 1.00 56.75 92 GLN A CA 1
ATOM 754 C C . GLN A 1 92 ? -0.184 -4.185 27.494 1.00 56.75 92 GLN A C 1
ATOM 756 O O . GLN A 1 92 ? 0.266 -4.417 28.614 1.00 56.75 92 GLN A O 1
ATOM 761 N N . HIS A 1 93 ? 0.138 -4.951 26.447 1.00 52.03 93 HIS A N 1
ATOM 762 C CA . HIS A 1 93 ? 0.905 -6.196 26.566 1.00 52.03 93 HIS A CA 1
ATOM 763 C C . HIS A 1 93 ? 2.412 -6.074 26.296 1.00 52.03 93 HIS A C 1
ATOM 765 O O . HIS A 1 93 ? 3.096 -7.099 26.266 1.00 52.03 93 HIS A O 1
ATOM 771 N N . PHE A 1 94 ? 2.973 -4.866 26.172 1.00 48.31 94 PHE A N 1
ATOM 772 C CA . PHE A 1 94 ? 4.432 -4.700 26.179 1.00 48.31 94 PHE A CA 1
ATOM 773 C C . PHE A 1 94 ? 4.961 -4.741 27.622 1.00 48.31 94 PHE A C 1
ATOM 775 O O . PHE A 1 94 ? 5.350 -3.735 28.209 1.00 48.31 94 PHE A O 1
ATOM 782 N N . ARG A 1 95 ? 4.918 -5.930 28.230 1.00 50.00 95 ARG A N 1
ATOM 783 C CA . ARG A 1 95 ? 5.629 -6.209 29.478 1.00 50.00 95 ARG A CA 1
ATOM 784 C C . ARG A 1 95 ? 7.109 -6.347 29.142 1.00 50.00 95 ARG A C 1
ATOM 786 O O . ARG A 1 95 ? 7.493 -7.363 28.576 1.00 50.00 95 ARG A O 1
ATOM 793 N N . ALA A 1 96 ? 7.913 -5.351 29.506 1.00 45.25 96 ALA A N 1
ATOM 794 C CA . ALA A 1 96 ? 9.343 -5.562 29.690 1.00 45.25 96 ALA A CA 1
ATOM 795 C C . ALA A 1 96 ? 9.509 -6.673 30.738 1.00 45.25 96 ALA A C 1
ATOM 797 O O . ALA A 1 96 ? 9.142 -6.507 31.906 1.00 45.25 96 ALA A O 1
ATOM 798 N N . SER A 1 97 ? 9.966 -7.841 30.301 1.00 46.91 97 SER A N 1
ATOM 799 C CA . SER A 1 97 ? 10.381 -8.910 31.193 1.00 46.91 97 SER A CA 1
ATOM 800 C C . SER A 1 97 ? 11.618 -8.449 31.962 1.00 46.91 97 SER A C 1
ATOM 802 O O . SER A 1 97 ? 12.381 -7.596 31.512 1.00 46.91 97 SER A O 1
ATOM 804 N N . LYS A 1 98 ? 11.877 -9.056 33.124 1.00 57.22 98 LYS A N 1
ATOM 805 C CA . LYS A 1 98 ? 13.122 -8.828 33.880 1.00 57.22 98 LYS A CA 1
ATOM 806 C C . LYS A 1 98 ? 14.382 -9.181 33.071 1.00 57.22 98 LYS A C 1
ATOM 808 O O . LYS A 1 98 ? 15.479 -8.839 33.503 1.00 57.22 98 LYS A O 1
ATOM 813 N N . ASN A 1 99 ? 14.242 -9.873 31.935 1.00 59.91 99 ASN A N 1
ATOM 814 C CA . ASN A 1 99 ? 15.353 -10.351 31.127 1.00 59.91 99 ASN A CA 1
ATOM 815 C C . ASN A 1 99 ? 15.251 -9.886 29.667 1.00 59.91 99 ASN A C 1
ATOM 817 O O . ASN A 1 99 ? 14.523 -10.452 28.850 1.00 59.91 99 ASN A O 1
ATOM 821 N N . ILE A 1 100 ? 16.060 -8.880 29.334 1.00 65.81 100 ILE A N 1
ATOM 822 C CA . ILE A 1 100 ? 16.159 -8.269 28.000 1.00 65.81 100 ILE A CA 1
ATOM 823 C C . ILE A 1 100 ? 16.493 -9.309 26.920 1.00 65.81 100 ILE A C 1
ATOM 825 O O . ILE A 1 100 ? 16.095 -9.145 25.772 1.00 65.81 100 ILE A O 1
ATOM 829 N N . LYS A 1 101 ? 17.182 -10.405 27.265 1.00 67.62 101 LYS A N 1
ATOM 830 C CA . LYS A 1 101 ? 17.529 -11.475 26.318 1.00 67.62 101 LYS A CA 1
ATOM 831 C C . LYS A 1 101 ? 16.297 -12.228 25.806 1.00 67.62 101 LYS A C 1
ATOM 833 O O . LYS A 1 101 ? 16.235 -12.554 24.620 1.00 67.62 101 LYS A O 1
ATOM 838 N N . ASP A 1 102 ? 15.320 -12.475 26.675 1.00 68.56 102 ASP A N 1
ATOM 839 C CA . ASP A 1 102 ? 14.079 -13.171 26.318 1.00 68.56 102 ASP A CA 1
ATOM 840 C C . ASP A 1 102 ? 13.135 -12.247 25.539 1.00 68.56 102 ASP A C 1
ATOM 842 O O . ASP A 1 102 ? 12.489 -12.669 24.574 1.00 68.56 102 ASP A O 1
ATOM 846 N N . ASP A 1 103 ? 13.143 -10.956 25.875 1.00 66.31 103 ASP A N 1
ATOM 847 C CA . ASP A 1 103 ? 12.424 -9.920 25.135 1.00 66.31 103 ASP A CA 1
ATOM 848 C C . ASP A 1 103 ? 13.028 -9.705 23.744 1.00 66.31 103 ASP A C 1
ATOM 850 O O . ASP A 1 103 ? 12.291 -9.681 22.762 1.00 66.31 103 ASP A O 1
ATOM 854 N N . LEU A 1 104 ? 14.361 -9.669 23.610 1.00 69.25 104 LEU A N 1
ATOM 855 C CA . LEU A 1 104 ? 15.024 -9.616 22.304 1.00 69.25 104 LEU A CA 1
ATOM 856 C C . LEU A 1 104 ? 14.709 -10.856 21.472 1.00 69.25 104 LEU A C 1
ATOM 858 O O . LEU A 1 104 ? 14.456 -10.744 20.277 1.00 69.25 104 LEU A O 1
ATOM 862 N N . LYS A 1 105 ? 14.713 -12.042 22.088 1.00 72.69 105 LYS A N 1
ATOM 863 C CA . LYS A 1 105 ? 14.437 -13.301 21.390 1.00 72.69 105 LYS A CA 1
ATOM 864 C C . LYS A 1 105 ? 12.985 -13.370 20.917 1.00 72.69 105 LYS A C 1
ATOM 866 O O . LYS A 1 105 ? 12.735 -13.773 19.784 1.00 72.69 105 LYS A O 1
ATOM 871 N N . SER A 1 106 ? 12.035 -12.951 21.751 1.00 66.62 106 SER A N 1
ATOM 872 C CA . SER A 1 106 ? 10.612 -12.926 21.398 1.00 66.62 106 SER A CA 1
ATOM 873 C C . SER A 1 106 ? 10.279 -11.813 20.402 1.00 66.62 106 SER A C 1
ATOM 875 O O . SER A 1 106 ? 9.478 -12.031 19.493 1.00 66.62 106 SER A O 1
ATOM 877 N N . PHE A 1 107 ? 10.934 -10.655 20.501 1.00 66.94 107 PHE A N 1
ATOM 878 C CA . PHE A 1 107 ? 10.803 -9.559 19.547 1.00 66.94 107 PHE A CA 1
ATOM 879 C C . PHE A 1 107 ? 11.441 -9.903 18.199 1.00 66.94 107 PHE A C 1
ATOM 881 O O . PHE A 1 107 ? 10.809 -9.691 17.173 1.00 66.94 107 PHE A O 1
ATOM 888 N N . ALA A 1 108 ? 12.624 -10.524 18.180 1.00 67.31 108 ALA A N 1
ATOM 889 C CA . ALA A 1 108 ? 13.256 -11.027 16.960 1.00 67.31 108 ALA A CA 1
ATOM 890 C C . ALA A 1 108 ? 12.420 -12.135 16.299 1.00 67.31 108 ALA A C 1
ATOM 892 O O . ALA A 1 108 ? 12.263 -12.145 15.081 1.00 67.31 108 ALA A O 1
ATOM 893 N N . ALA A 1 109 ? 11.831 -13.041 17.087 1.00 66.88 109 ALA A N 1
ATOM 894 C CA . ALA A 1 109 ? 10.919 -14.064 16.575 1.00 66.88 109 ALA A CA 1
ATOM 895 C C . ALA A 1 109 ? 9.631 -13.452 15.999 1.00 66.88 109 ALA A C 1
ATOM 897 O O . ALA A 1 109 ? 9.199 -13.853 14.92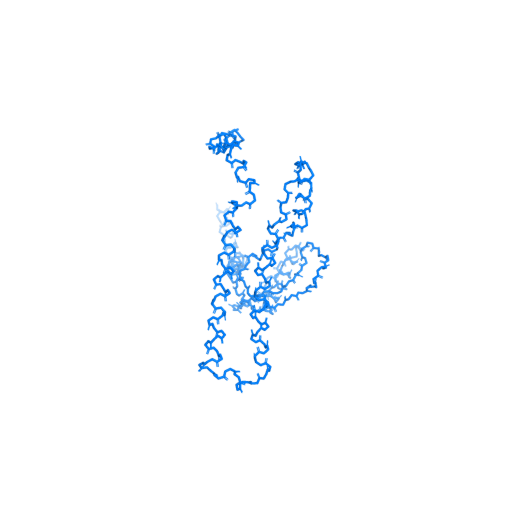2 1.00 66.88 109 ALA A O 1
ATOM 898 N N . LYS A 1 110 ? 9.054 -12.438 16.660 1.00 62.28 110 LYS A N 1
ATOM 899 C CA . LYS A 1 110 ? 7.914 -11.675 16.128 1.00 62.28 110 LYS A CA 1
ATOM 900 C C . LYS A 1 110 ? 8.296 -10.908 14.862 1.00 62.28 110 LYS A C 1
ATOM 902 O O . LYS A 1 110 ? 7.559 -10.981 13.889 1.00 62.28 110 LYS A O 1
ATOM 907 N N . LEU A 1 111 ? 9.455 -10.250 14.827 1.00 61.59 111 LEU A N 1
ATOM 908 C CA . LEU A 1 111 ? 9.988 -9.576 13.638 1.00 61.59 111 LEU A CA 1
ATOM 909 C C . LEU A 1 111 ? 10.193 -10.543 12.473 1.00 61.59 111 LEU A C 1
ATOM 911 O O . LEU A 1 111 ? 9.912 -10.170 11.346 1.00 61.59 111 LEU A O 1
ATOM 915 N N . LYS A 1 112 ? 10.614 -11.785 12.732 1.00 59.97 112 LYS A N 1
ATOM 916 C CA . LYS A 1 112 ? 10.729 -12.833 11.709 1.00 59.97 112 LYS A CA 1
ATOM 917 C C . LYS A 1 112 ? 9.366 -13.234 11.131 1.00 59.97 112 LYS A C 1
ATOM 919 O O . LYS A 1 112 ? 9.268 -13.475 9.936 1.00 59.97 112 LYS A O 1
ATOM 924 N N . THR A 1 113 ? 8.312 -13.247 11.948 1.00 58.56 113 THR A N 1
ATOM 925 C CA . THR A 1 113 ? 6.923 -13.434 11.486 1.00 58.56 113 THR A CA 1
ATOM 926 C C . THR A 1 113 ? 6.383 -12.203 10.746 1.00 58.56 113 THR A C 1
ATOM 928 O O . THR A 1 113 ? 5.575 -12.341 9.834 1.00 58.56 113 THR A O 1
ATOM 931 N N . TYR A 1 114 ? 6.849 -11.003 11.104 1.00 51.94 114 TYR A N 1
ATOM 932 C CA . TYR A 1 114 ? 6.536 -9.743 10.419 1.00 51.94 114 TYR A CA 1
ATOM 933 C C . TYR A 1 114 ? 7.465 -9.432 9.239 1.00 51.94 114 TYR A C 1
ATOM 935 O O . TYR A 1 114 ? 7.246 -8.444 8.544 1.00 51.94 114 TYR A O 1
ATOM 943 N N . GLN A 1 115 ? 8.445 -10.294 8.956 1.00 48.66 115 GLN A N 1
ATOM 944 C CA . GLN A 1 115 ? 9.272 -10.272 7.752 1.00 48.66 115 GLN A CA 1
ATOM 945 C C . GLN A 1 115 ? 8.466 -10.824 6.564 1.00 48.66 115 GLN A C 1
ATOM 947 O O . GLN A 1 115 ? 8.927 -11.657 5.792 1.00 48.66 115 GLN A O 1
ATOM 952 N N . PHE A 1 116 ? 7.222 -10.371 6.426 1.00 47.97 116 PHE A N 1
ATOM 953 C CA . PHE A 1 116 ? 6.605 -10.321 5.119 1.00 47.97 116 PHE A CA 1
ATOM 954 C C . PHE A 1 116 ? 7.461 -9.339 4.330 1.00 47.97 116 PHE A C 1
ATOM 956 O O . PHE A 1 116 ? 7.461 -8.143 4.618 1.00 47.97 116 PHE A O 1
ATOM 963 N N . GLU A 1 117 ? 8.252 -9.841 3.384 1.00 57.28 117 GLU A N 1
ATOM 964 C CA . GLU A 1 117 ? 8.754 -8.987 2.318 1.00 57.28 117 GLU A CA 1
ATOM 965 C C . GLU A 1 117 ? 7.522 -8.339 1.689 1.00 57.28 117 GLU A C 1
ATOM 967 O O . GLU A 1 117 ? 6.745 -8.994 0.994 1.00 57.28 117 GLU A O 1
ATOM 972 N N . THR A 1 118 ? 7.269 -7.075 2.028 1.00 55.44 118 THR A N 1
ATOM 973 C CA . THR A 1 118 ? 6.173 -6.324 1.434 1.00 55.44 118 THR A CA 1
ATOM 974 C C . THR A 1 118 ? 6.462 -6.261 -0.053 1.00 55.44 118 THR A C 1
ATOM 976 O O . THR A 1 118 ? 7.422 -5.626 -0.492 1.00 55.44 118 THR A O 1
ATOM 979 N N . ILE A 1 119 ? 5.650 -6.964 -0.834 1.00 64.31 119 ILE A N 1
ATOM 980 C CA . ILE A 1 119 ? 5.753 -6.950 -2.284 1.00 64.31 119 ILE A CA 1
ATOM 981 C C . ILE A 1 119 ? 5.153 -5.625 -2.737 1.00 64.31 119 ILE A C 1
ATOM 983 O O . ILE A 1 119 ? 3.937 -5.454 -2.779 1.00 64.31 119 ILE A O 1
ATOM 987 N N . ILE A 1 120 ? 6.027 -4.662 -3.015 1.00 69.19 120 ILE A N 1
ATOM 988 C CA . ILE A 1 120 ? 5.651 -3.338 -3.504 1.00 69.19 120 ILE A CA 1
ATOM 989 C C . ILE A 1 120 ? 5.643 -3.398 -5.032 1.00 69.19 120 ILE A C 1
ATOM 991 O O . ILE A 1 120 ? 6.617 -3.848 -5.647 1.00 69.19 120 ILE A O 1
ATOM 995 N N . SER A 1 121 ? 4.554 -2.956 -5.666 1.00 68.75 121 SER A N 1
ATOM 996 C CA . SER A 1 121 ? 4.544 -2.810 -7.120 1.00 68.75 121 SER A CA 1
ATOM 997 C C . SER A 1 121 ? 5.513 -1.699 -7.522 1.00 68.75 121 SER A C 1
ATOM 999 O O . SER A 1 121 ? 5.551 -0.626 -6.927 1.00 68.75 121 SER A O 1
ATOM 1001 N N . LYS A 1 122 ? 6.318 -1.951 -8.555 1.00 74.25 122 LYS A N 1
ATOM 1002 C CA . LYS A 1 122 ? 7.223 -0.928 -9.108 1.00 74.25 122 LYS A CA 1
ATOM 1003 C C . LYS A 1 122 ? 6.483 0.152 -9.902 1.00 74.25 122 LYS A C 1
ATOM 1005 O O . LYS A 1 122 ? 7.060 1.196 -10.176 1.00 74.25 122 LYS A O 1
ATOM 1010 N N . ILE A 1 123 ? 5.241 -0.133 -10.283 1.00 67.94 123 ILE A N 1
ATOM 1011 C CA . ILE A 1 123 ? 4.368 0.727 -11.078 1.00 67.94 123 ILE A CA 1
ATOM 1012 C C . ILE A 1 123 ? 3.080 1.006 -10.307 1.00 67.94 123 ILE A C 1
ATOM 1014 O O . ILE A 1 123 ? 2.592 0.147 -9.563 1.00 67.94 123 ILE A O 1
ATOM 1018 N N . THR A 1 124 ? 2.545 2.210 -10.477 1.00 65.25 124 THR A N 1
ATOM 1019 C CA . THR A 1 124 ? 1.268 2.620 -9.893 1.00 65.25 124 THR A CA 1
ATOM 1020 C C . THR A 1 124 ? 0.146 2.108 -10.786 1.00 65.25 124 THR A C 1
ATOM 1022 O O . THR A 1 124 ? 0.075 2.478 -11.948 1.00 65.25 124 THR A O 1
ATOM 1025 N N . GLY A 1 125 ? -0.744 1.274 -10.256 1.00 68.06 125 GLY A N 1
ATOM 1026 C CA . GLY A 1 125 ? -1.874 0.746 -11.017 1.00 68.06 125 GLY A CA 1
ATOM 1027 C C . GLY A 1 125 ? -2.925 0.137 -10.102 1.00 68.06 125 GLY A C 1
ATOM 1028 O O . GLY A 1 125 ? -2.627 -0.267 -8.975 1.00 68.06 125 GLY A O 1
ATOM 1029 N N . ARG A 1 126 ? -4.174 0.078 -10.568 1.00 75.31 126 ARG A N 1
ATOM 1030 C CA . ARG A 1 126 ? -5.259 -0.567 -9.824 1.00 75.31 126 ARG A CA 1
ATOM 1031 C C . ARG A 1 126 ? -5.095 -2.082 -9.890 1.00 75.31 126 ARG A C 1
ATOM 1033 O O . ARG A 1 126 ? -4.817 -2.634 -10.946 1.00 75.31 126 ARG A O 1
ATOM 1040 N N . LEU A 1 127 ? -5.301 -2.779 -8.778 1.00 79.00 127 LEU A N 1
ATOM 1041 C CA . LEU A 1 127 ? -5.323 -4.241 -8.767 1.00 79.00 127 LEU A CA 1
ATOM 1042 C C . LEU A 1 127 ? -6.577 -4.747 -9.500 1.00 79.00 127 LEU A C 1
ATOM 1044 O O . LEU A 1 127 ? -7.692 -4.478 -9.057 1.00 79.00 127 LEU A O 1
ATOM 1048 N N . VAL A 1 128 ? -6.402 -5.466 -10.611 1.00 82.38 128 VAL A N 1
ATOM 1049 C CA . VAL A 1 128 ? -7.513 -5.995 -11.428 1.00 82.38 128 VAL A CA 1
ATOM 1050 C C . VAL A 1 128 ? -7.907 -7.388 -10.963 1.00 82.38 128 VAL A C 1
ATOM 1052 O O . VAL A 1 128 ? -9.090 -7.696 -10.833 1.00 82.38 128 VAL A O 1
ATOM 1055 N N . LYS A 1 129 ? -6.917 -8.251 -10.718 1.00 79.56 129 LYS A N 1
ATOM 1056 C CA . LYS A 1 129 ? -7.165 -9.645 -10.341 1.00 79.56 129 LYS A CA 1
ATOM 1057 C C . LYS A 1 129 ? -5.977 -10.231 -9.599 1.00 79.56 129 LYS A C 1
ATOM 1059 O O . LYS A 1 129 ? -4.846 -10.096 -10.049 1.00 79.56 129 LYS A O 1
ATOM 1064 N N . ILE A 1 130 ? -6.236 -10.935 -8.505 1.00 84.56 130 ILE A N 1
ATOM 1065 C CA . ILE A 1 130 ? -5.224 -11.719 -7.791 1.00 84.56 130 ILE A CA 1
ATOM 1066 C C . ILE A 1 130 ? -5.211 -13.134 -8.383 1.00 84.56 130 ILE A C 1
ATOM 1068 O O . ILE A 1 130 ? -6.268 -13.718 -8.620 1.00 84.56 130 ILE A O 1
ATOM 1072 N N . LEU A 1 131 ? -4.020 -13.660 -8.671 1.00 84.19 131 LEU A N 1
ATOM 1073 C CA . LEU A 1 131 ? -3.815 -14.952 -9.342 1.00 84.19 131 LEU A CA 1
ATOM 1074 C C . LEU A 1 131 ? -3.487 -16.091 -8.374 1.00 84.19 131 LEU A C 1
ATOM 1076 O O . LEU A 1 131 ? -3.467 -17.250 -8.779 1.00 84.19 131 LEU A O 1
ATOM 1080 N N . ILE A 1 132 ? -3.221 -15.763 -7.112 1.00 86.12 132 ILE A N 1
ATOM 1081 C CA . ILE A 1 132 ? -2.823 -16.706 -6.069 1.00 86.12 132 ILE A CA 1
ATOM 1082 C C . ILE A 1 132 ? -3.771 -16.648 -4.869 1.00 86.12 132 ILE A C 1
ATOM 1084 O O . ILE A 1 132 ? -4.388 -15.621 -4.591 1.00 86.12 132 ILE A O 1
ATOM 1088 N N . HIS A 1 133 ? -3.869 -17.757 -4.140 1.00 80.38 133 HIS A N 1
ATOM 1089 C CA . HIS A 1 133 ? -4.651 -17.834 -2.907 1.00 80.38 133 HIS A CA 1
ATOM 1090 C C . HIS A 1 133 ? -3.809 -17.459 -1.690 1.00 80.38 133 HIS A C 1
ATOM 1092 O O . HIS A 1 133 ? -2.590 -17.637 -1.676 1.00 80.38 133 HIS A O 1
ATOM 1098 N N . GLU A 1 134 ? -4.460 -16.961 -0.644 1.00 73.62 134 GLU A N 1
ATOM 1099 C CA . GLU A 1 134 ? -3.785 -16.628 0.607 1.00 73.62 134 GLU A CA 1
ATOM 1100 C C . GLU A 1 134 ? -3.016 -17.833 1.171 1.00 73.62 134 GLU A C 1
ATOM 1102 O O . GLU A 1 134 ? -3.439 -18.984 1.048 1.00 73.62 134 GLU A O 1
ATOM 1107 N N . ASN A 1 135 ? -1.866 -17.558 1.793 1.00 75.19 135 ASN A N 1
ATOM 1108 C CA . ASN A 1 135 ? -1.007 -18.557 2.438 1.00 75.19 135 ASN A CA 1
ATOM 1109 C C . ASN A 1 135 ? -0.420 -19.635 1.495 1.00 75.19 135 ASN A C 1
ATOM 1111 O O . ASN A 1 135 ? -0.013 -20.708 1.947 1.00 75.19 135 ASN A O 1
ATOM 1115 N N . THR A 1 136 ? -0.339 -19.363 0.186 1.00 75.94 136 THR A N 1
ATOM 1116 C CA . THR A 1 136 ? 0.370 -20.238 -0.762 1.00 75.94 136 THR A CA 1
ATOM 1117 C C . THR A 1 136 ? 1.857 -19.898 -0.860 1.00 75.94 136 THR A C 1
ATOM 1119 O O . THR A 1 136 ? 2.262 -18.736 -0.854 1.00 75.94 136 THR A O 1
ATOM 1122 N N . LYS A 1 137 ? 2.699 -20.936 -0.959 1.00 78.69 137 LYS A N 1
ATOM 1123 C CA . LYS A 1 137 ? 4.134 -20.774 -1.229 1.00 78.69 137 LYS A CA 1
ATOM 1124 C C . LYS A 1 137 ? 4.328 -20.383 -2.692 1.00 78.69 137 LYS A C 1
ATOM 1126 O O . LYS A 1 137 ? 3.845 -21.087 -3.575 1.00 78.69 137 LYS A O 1
ATOM 1131 N N . VAL A 1 138 ? 5.065 -19.302 -2.933 1.00 81.12 138 VAL A N 1
ATOM 1132 C CA . VAL A 1 138 ? 5.376 -18.806 -4.280 1.00 81.12 138 VAL A CA 1
ATOM 1133 C C . VAL A 1 138 ? 6.868 -18.903 -4.569 1.00 81.12 138 VAL A C 1
ATOM 1135 O O . VAL A 1 138 ? 7.696 -18.811 -3.661 1.00 81.12 138 VAL A O 1
ATOM 1138 N N . ILE A 1 139 ? 7.211 -19.095 -5.840 1.00 85.06 139 ILE A N 1
ATOM 1139 C CA . ILE A 1 139 ? 8.599 -19.081 -6.316 1.00 85.06 139 ILE A CA 1
ATOM 1140 C C . ILE A 1 139 ? 8.961 -17.715 -6.907 1.00 85.06 139 ILE A C 1
ATOM 1142 O O . ILE A 1 139 ? 8.103 -16.961 -7.371 1.00 85.06 139 ILE A O 1
ATOM 1146 N N . LYS A 1 140 ? 10.256 -17.383 -6.915 1.00 76.50 140 LYS A N 1
ATOM 1147 C CA . LYS A 1 140 ? 10.751 -16.120 -7.477 1.00 76.50 140 LYS A CA 1
ATOM 1148 C C . LYS A 1 140 ? 10.342 -15.989 -8.950 1.00 76.50 140 LYS A C 1
ATOM 1150 O O . LYS A 1 140 ? 10.646 -16.862 -9.755 1.00 76.50 140 LYS A O 1
ATOM 1155 N N . GLY A 1 141 ? 9.695 -14.874 -9.293 1.00 78.00 141 GLY A N 1
ATOM 1156 C CA . GLY A 1 141 ? 9.226 -14.583 -10.654 1.00 78.00 141 GLY A CA 1
ATOM 1157 C C . GLY A 1 141 ? 7.823 -15.105 -10.980 1.00 78.00 141 GLY A C 1
ATOM 1158 O O . GLY A 1 141 ? 7.341 -14.873 -12.084 1.00 78.00 141 GLY A O 1
ATOM 1159 N N . GLN A 1 142 ? 7.148 -15.769 -10.038 1.00 81.50 142 GLN A N 1
ATOM 1160 C CA . GLN A 1 142 ? 5.751 -16.162 -10.199 1.00 81.50 142 GLN A CA 1
ATOM 1161 C C . GLN A 1 142 ? 4.839 -14.928 -10.211 1.00 81.50 142 GLN A C 1
ATOM 1163 O O . GLN A 1 142 ? 4.930 -14.066 -9.336 1.00 81.50 142 GLN A O 1
ATOM 1168 N N . ALA A 1 143 ? 3.943 -14.848 -11.196 1.00 81.44 143 ALA A N 1
ATOM 1169 C CA . ALA A 1 143 ? 2.947 -13.787 -11.267 1.00 81.44 143 ALA A CA 1
ATOM 1170 C C . ALA A 1 143 ? 1.926 -13.933 -10.126 1.00 81.44 143 ALA A C 1
ATOM 1172 O O . ALA A 1 143 ? 1.331 -14.996 -9.952 1.00 81.44 143 ALA A O 1
ATOM 1173 N N . LEU A 1 144 ? 1.731 -12.862 -9.352 1.00 85.50 144 LEU A N 1
ATOM 1174 C CA . LEU A 1 144 ? 0.862 -12.863 -8.167 1.00 85.50 144 LEU A CA 1
ATOM 1175 C C . LEU A 1 144 ? -0.488 -12.194 -8.428 1.00 85.50 144 LEU A C 1
ATOM 1177 O O . LEU A 1 144 ? -1.507 -12.615 -7.885 1.00 85.50 144 LEU A O 1
ATOM 1181 N N . ALA A 1 145 ? -0.501 -11.152 -9.257 1.00 82.19 145 ALA A N 1
ATOM 1182 C CA . ALA A 1 145 ? -1.695 -10.395 -9.592 1.00 82.19 145 ALA A CA 1
ATOM 1183 C C . ALA A 1 145 ? -1.526 -9.652 -10.923 1.00 82.19 145 ALA A C 1
ATOM 1185 O O . ALA A 1 145 ? -0.405 -9.362 -11.343 1.00 82.19 145 ALA A O 1
ATOM 1186 N N . TYR A 1 146 ? -2.651 -9.314 -11.545 1.00 77.25 146 TYR A N 1
ATOM 1187 C CA . TYR A 1 146 ? -2.738 -8.372 -12.651 1.00 77.25 146 TYR A CA 1
ATOM 1188 C C . TYR A 1 146 ? -3.038 -6.970 -12.125 1.00 77.25 146 TYR A C 1
ATOM 1190 O O . TYR A 1 146 ? -3.947 -6.778 -11.309 1.00 77.25 146 TYR A O 1
ATOM 1198 N N . LEU A 1 147 ? -2.280 -6.000 -12.625 1.00 76.88 147 LEU A N 1
ATOM 1199 C CA . LEU A 1 147 ? -2.560 -4.578 -12.473 1.00 76.88 147 LEU A CA 1
ATOM 1200 C C . LEU A 1 147 ? -3.271 -4.069 -13.728 1.00 76.88 147 LEU A C 1
ATOM 1202 O O . LEU A 1 147 ? -3.095 -4.617 -14.816 1.00 76.88 147 LEU A O 1
ATOM 1206 N N . GLU A 1 148 ? -4.072 -3.026 -13.562 1.00 68.88 148 GLU A N 1
ATOM 1207 C CA . GLU A 1 148 ? -4.687 -2.287 -14.654 1.00 68.88 148 GLU A CA 1
ATOM 1208 C C . GLU A 1 148 ? -3.561 -1.692 -15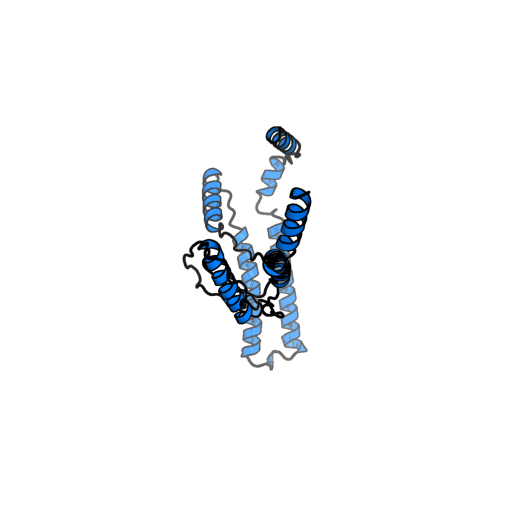.489 1.00 68.88 148 GLU A C 1
ATOM 1210 O O . GLU A 1 148 ? -2.755 -0.905 -14.994 1.00 68.88 148 GLU A O 1
ATOM 1215 N N . SER A 1 149 ? -3.465 -2.147 -16.734 1.00 67.06 149 SER A N 1
ATOM 1216 C CA . SER A 1 149 ? -2.506 -1.627 -17.692 1.00 67.06 149 SER A CA 1
ATOM 1217 C C . SER A 1 149 ? -3.243 -0.689 -18.629 1.00 67.06 149 SER A C 1
ATOM 1219 O O . SER A 1 149 ? -4.295 -1.039 -19.158 1.00 67.06 149 SER A O 1
ATOM 1221 N N . THR A 1 150 ? -2.665 0.483 -18.869 1.00 65.88 150 THR A N 1
ATOM 1222 C CA . THR A 1 150 ? -3.084 1.374 -19.959 1.00 65.88 150 THR A CA 1
ATOM 1223 C C . THR A 1 150 ? -2.777 0.784 -21.339 1.00 65.88 150 THR A C 1
ATOM 1225 O O . THR A 1 150 ? -3.174 1.356 -22.349 1.00 65.88 150 THR A O 1
ATOM 1228 N N . ALA A 1 151 ? -2.064 -0.345 -21.387 1.00 68.69 151 ALA A N 1
ATOM 1229 C CA . ALA A 1 151 ? -1.728 -1.068 -22.597 1.00 68.69 151 ALA A CA 1
ATOM 1230 C C . ALA A 1 151 ? -2.777 -2.130 -22.945 1.00 68.69 151 ALA A C 1
ATOM 1232 O O . ALA A 1 151 ? -3.268 -2.870 -22.085 1.00 68.69 151 ALA A O 1
ATOM 1233 N N . ASP A 1 152 ? -3.023 -2.279 -24.241 1.00 76.56 152 ASP A N 1
ATOM 1234 C CA . ASP A 1 152 ? -3.756 -3.410 -24.789 1.00 76.56 152 ASP A CA 1
ATOM 1235 C C . ASP A 1 152 ? -2.903 -4.687 -24.651 1.00 76.56 152 ASP A C 1
ATOM 1237 O O . ASP A 1 152 ? -1.823 -4.818 -25.236 1.00 76.56 152 ASP A O 1
ATOM 1241 N N . HIS A 1 153 ? -3.388 -5.640 -23.851 1.00 71.00 153 HIS A N 1
ATOM 1242 C CA . HIS A 1 153 ? -2.672 -6.882 -23.551 1.00 71.00 153 HIS A CA 1
ATOM 1243 C C . HIS A 1 153 ? -2.408 -7.749 -24.790 1.00 71.00 153 HIS A C 1
ATOM 1245 O O . HIS A 1 153 ? -1.341 -8.363 -24.877 1.00 71.00 153 HIS A O 1
ATOM 1251 N N . GLU A 1 154 ? -3.333 -7.788 -25.751 1.00 74.56 154 GLU A N 1
ATOM 1252 C CA . GLU A 1 154 ? -3.176 -8.566 -26.986 1.00 74.56 154 GLU A CA 1
ATOM 1253 C C . GLU A 1 154 ? -2.045 -7.983 -27.835 1.00 74.56 154 GLU A C 1
ATOM 1255 O O . GLU A 1 154 ? -1.193 -8.708 -28.356 1.00 74.56 154 GLU A O 1
ATOM 1260 N N . GLN A 1 155 ? -1.968 -6.653 -27.907 1.00 76.06 155 GLN A N 1
ATOM 1261 C CA . GLN A 1 155 ? -0.917 -5.958 -28.649 1.00 76.06 155 GLN A CA 1
ATOM 1262 C C . GLN A 1 155 ? 0.458 -6.124 -27.991 1.00 76.06 155 GLN A C 1
ATOM 1264 O O . GLN A 1 155 ? 1.450 -6.358 -28.688 1.00 76.06 155 GLN A O 1
ATOM 1269 N N . VAL A 1 156 ? 0.530 -6.082 -26.655 1.00 79.00 156 VAL A N 1
ATOM 1270 C CA . VAL A 1 156 ? 1.773 -6.352 -25.910 1.00 79.00 156 VAL A CA 1
ATOM 1271 C C . VAL A 1 156 ? 2.241 -7.793 -26.130 1.00 79.00 156 VAL A C 1
ATOM 1273 O O . VAL A 1 156 ? 3.431 -8.035 -26.355 1.00 79.00 156 VAL A O 1
ATOM 1276 N N . PHE A 1 157 ? 1.322 -8.759 -26.119 1.00 79.56 157 PHE A N 1
ATOM 1277 C CA . PHE A 1 157 ? 1.654 -10.162 -26.357 1.00 79.56 157 PHE A CA 1
ATOM 1278 C C . PHE A 1 157 ? 2.107 -10.418 -27.805 1.00 79.56 157 PHE A C 1
ATOM 1280 O O . PHE A 1 157 ? 3.097 -11.123 -28.033 1.00 79.56 157 PHE A O 1
ATOM 1287 N N . LEU A 1 158 ? 1.450 -9.794 -28.787 1.00 80.31 158 LEU A N 1
ATOM 1288 C CA . LEU A 1 158 ? 1.857 -9.835 -30.193 1.00 80.31 158 LEU A CA 1
ATOM 1289 C C . LEU A 1 158 ? 3.267 -9.259 -30.387 1.00 80.31 158 LEU A C 1
ATOM 1291 O O . LEU A 1 158 ? 4.101 -9.866 -31.066 1.00 80.31 158 LEU A O 1
ATOM 1295 N N . LEU A 1 159 ? 3.557 -8.120 -29.752 1.00 79.75 159 LEU A N 1
ATOM 1296 C CA . LEU A 1 159 ? 4.883 -7.511 -29.771 1.00 79.75 159 LEU A CA 1
ATOM 1297 C C . LEU A 1 159 ? 5.936 -8.450 -29.171 1.00 79.75 159 LEU A C 1
ATOM 1299 O O . LEU A 1 159 ? 6.988 -8.649 -29.779 1.00 79.75 159 LEU A O 1
ATOM 1303 N N . TYR A 1 160 ? 5.649 -9.071 -28.023 1.00 82.25 160 TYR A N 1
ATOM 1304 C CA . TYR A 1 160 ? 6.548 -10.045 -27.401 1.00 82.25 160 TYR A CA 1
ATOM 1305 C C . TYR A 1 160 ? 6.873 -11.210 -28.345 1.00 82.25 160 TYR A C 1
ATOM 1307 O O . TYR A 1 160 ? 8.044 -11.558 -28.514 1.00 82.25 160 TYR A O 1
ATOM 1315 N N . LYS A 1 161 ? 5.861 -11.780 -29.013 1.00 80.25 161 LYS A N 1
ATOM 1316 C CA . LYS A 1 161 ? 6.050 -12.873 -29.977 1.00 80.25 161 LYS A CA 1
ATOM 1317 C C . LYS A 1 161 ? 6.952 -12.450 -31.139 1.00 80.25 161 LYS A C 1
ATOM 1319 O O . LYS A 1 161 ? 7.880 -13.179 -31.483 1.00 80.25 161 LYS A O 1
ATOM 1324 N N . ASN A 1 162 ? 6.726 -11.261 -31.696 1.00 77.12 162 ASN A N 1
ATOM 1325 C CA . ASN A 1 162 ? 7.532 -10.733 -32.797 1.00 77.12 162 ASN A CA 1
ATOM 1326 C C . ASN A 1 162 ? 8.983 -10.471 -32.374 1.00 77.12 162 ASN A C 1
ATOM 1328 O O . ASN A 1 162 ? 9.907 -10.832 -33.098 1.00 77.12 162 ASN A O 1
ATOM 1332 N N . LEU A 1 163 ? 9.201 -9.891 -31.191 1.00 79.00 163 LEU A N 1
ATOM 1333 C CA . LEU A 1 163 ? 10.545 -9.658 -30.656 1.00 79.00 163 LEU A CA 1
ATOM 1334 C C . LEU A 1 163 ? 11.291 -10.964 -30.382 1.00 79.00 163 LEU A C 1
ATOM 1336 O O . LEU A 1 163 ? 12.495 -11.030 -30.615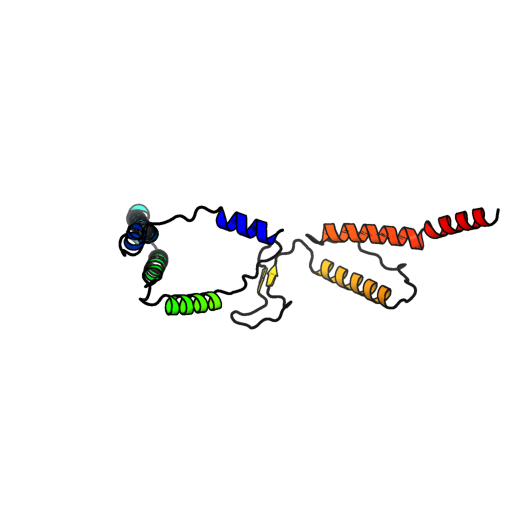 1.00 79.00 163 LEU A O 1
ATOM 1340 N N . LYS A 1 164 ? 10.589 -12.006 -29.930 1.00 81.06 164 LYS A N 1
ATOM 1341 C CA . LYS A 1 164 ? 11.185 -13.321 -29.694 1.00 81.06 164 LYS A CA 1
ATOM 1342 C C . LYS A 1 164 ? 11.636 -13.995 -30.988 1.00 81.06 164 LYS A C 1
ATOM 1344 O O . LYS A 1 164 ? 12.735 -14.531 -31.026 1.00 81.06 164 LYS A O 1
ATOM 1349 N N . LEU A 1 165 ? 10.847 -13.884 -32.059 1.00 73.88 165 LEU A N 1
ATOM 1350 C CA . LEU A 1 165 ? 11.251 -14.362 -33.386 1.00 73.88 165 LEU A CA 1
ATOM 1351 C C . LEU A 1 165 ? 12.513 -13.644 -33.882 1.00 73.88 165 LEU A C 1
ATOM 1353 O O . LEU A 1 165 ? 13.464 -14.299 -34.291 1.00 73.88 165 LEU A O 1
ATOM 1357 N N . ILE A 1 166 ? 12.568 -12.311 -33.756 1.00 73.06 166 ILE A N 1
ATOM 1358 C CA . ILE A 1 166 ? 13.782 -11.546 -34.089 1.00 73.06 166 ILE A CA 1
ATOM 1359 C C . ILE A 1 166 ? 14.968 -12.019 -33.250 1.00 73.06 166 ILE A C 1
ATOM 1361 O O . ILE A 1 166 ? 16.065 -12.188 -33.770 1.00 73.06 166 ILE A O 1
ATOM 1365 N N . GLN A 1 167 ? 14.766 -12.194 -31.945 1.00 76.50 167 GLN A N 1
ATOM 1366 C CA . GLN A 1 167 ? 15.815 -12.605 -31.024 1.00 76.50 167 GLN A CA 1
ATOM 1367 C C . GLN A 1 167 ? 16.392 -13.970 -31.422 1.00 76.50 167 GLN A C 1
ATOM 1369 O O . GLN A 1 167 ? 17.610 -14.107 -31.538 1.00 76.50 167 GLN A O 1
ATOM 1374 N N . ASP A 1 168 ? 15.527 -14.947 -31.683 1.00 73.06 168 ASP A N 1
ATOM 1375 C CA . ASP A 1 168 ? 15.923 -16.293 -32.091 1.00 73.06 168 ASP A CA 1
ATOM 1376 C C . ASP A 1 168 ? 16.655 -16.286 -33.446 1.00 73.06 168 ASP A C 1
ATOM 1378 O O . ASP A 1 168 ? 17.671 -16.970 -33.599 1.00 73.06 168 ASP A O 1
ATOM 1382 N N . ASP A 1 169 ? 16.196 -15.474 -34.403 1.00 69.56 169 ASP A N 1
ATOM 1383 C CA . ASP A 1 169 ? 16.826 -15.322 -35.721 1.00 69.56 169 ASP A CA 1
ATOM 1384 C C . ASP A 1 169 ? 18.204 -14.644 -35.638 1.00 69.56 169 ASP A C 1
ATOM 1386 O O . ASP A 1 169 ? 19.132 -15.029 -36.354 1.00 69.56 169 ASP A O 1
ATOM 1390 N N . LEU A 1 170 ? 18.371 -13.663 -34.741 1.00 68.31 170 LEU A N 1
ATOM 1391 C CA . LEU A 1 170 ? 19.653 -12.997 -34.495 1.00 68.31 170 LEU A CA 1
ATOM 1392 C C . LEU A 1 170 ? 20.674 -13.939 -33.845 1.00 68.31 170 LEU A C 1
ATOM 1394 O O . LEU A 1 170 ? 21.851 -13.908 -34.205 1.00 68.31 170 LEU A O 1
ATOM 1398 N N . PHE A 1 171 ? 20.246 -14.784 -32.903 1.00 67.69 171 PHE A N 1
ATOM 1399 C CA . PHE A 1 171 ? 21.148 -15.694 -32.191 1.00 67.69 171 PHE A CA 1
ATOM 1400 C C . PHE A 1 171 ? 21.564 -16.922 -33.008 1.00 67.69 171 PHE A C 1
ATOM 1402 O O . PHE A 1 171 ? 22.629 -17.482 -32.755 1.00 67.69 171 PHE A O 1
ATOM 1409 N N . LYS A 1 172 ? 20.778 -17.330 -34.012 1.00 66.38 172 LYS A N 1
ATOM 1410 C CA . LYS A 1 172 ? 21.097 -18.488 -34.868 1.00 66.38 172 LYS A CA 1
ATOM 1411 C C . LYS A 1 172 ? 22.071 -18.189 -36.014 1.00 66.38 172 LYS A C 1
ATOM 1413 O O . LYS A 1 172 ? 22.387 -19.093 -36.781 1.00 66.38 172 LYS A O 1
ATOM 1418 N N . ASN A 1 173 ? 22.587 -16.959 -36.116 1.00 55.78 173 ASN A N 1
ATOM 1419 C CA . ASN A 1 173 ? 23.591 -16.522 -37.102 1.00 55.78 173 ASN A CA 1
ATOM 1420 C C . ASN A 1 173 ? 23.220 -16.810 -38.576 1.00 55.78 173 ASN A C 1
ATOM 1422 O O . ASN A 1 173 ? 24.070 -16.816 -39.466 1.00 55.78 173 ASN A O 1
ATOM 1426 N N . THR A 1 174 ? 21.940 -17.049 -38.851 1.00 55.28 174 THR A N 1
ATOM 1427 C CA . THR A 1 174 ? 21.393 -17.174 -40.198 1.00 55.28 174 THR A CA 1
ATOM 1428 C C . THR A 1 174 ? 21.214 -15.780 -40.777 1.00 55.28 174 THR A C 1
ATOM 1430 O O . THR A 1 174 ? 20.616 -14.919 -40.135 1.00 55.28 174 THR A O 1
ATOM 1433 N N . HIS A 1 175 ? 21.751 -15.545 -41.980 1.00 54.00 175 HIS A N 1
ATOM 1434 C CA . HIS A 1 175 ? 21.670 -14.262 -42.681 1.00 54.00 175 HIS A CA 1
ATOM 1435 C C . HIS A 1 175 ? 20.268 -13.661 -42.579 1.00 54.00 175 HIS A C 1
ATOM 1437 O O . HIS A 1 175 ? 19.285 -14.176 -43.112 1.00 54.00 175 HIS A O 1
ATOM 1443 N N . ILE A 1 176 ? 20.205 -12.565 -41.835 1.00 53.94 176 ILE A N 1
ATOM 1444 C CA . ILE A 1 176 ? 18.971 -12.008 -41.327 1.00 53.94 176 ILE A CA 1
ATOM 1445 C C . ILE A 1 176 ? 18.122 -11.481 -42.490 1.00 53.94 176 ILE A C 1
ATOM 1447 O O . ILE A 1 176 ? 18.398 -10.422 -43.058 1.00 53.94 176 ILE A O 1
ATOM 1451 N N . THR A 1 177 ? 17.041 -12.183 -42.822 1.00 52.59 177 THR A N 1
ATOM 1452 C CA . THR A 1 177 ? 16.042 -11.689 -43.778 1.00 52.59 177 THR A CA 1
ATOM 1453 C C . THR A 1 177 ? 15.032 -10.799 -43.036 1.00 52.59 177 THR A C 1
ATOM 1455 O O . THR A 1 177 ? 13.836 -11.058 -43.033 1.00 52.59 177 THR A O 1
ATOM 1458 N N . ILE A 1 178 ? 15.492 -9.681 -42.442 1.00 54.75 178 ILE A N 1
ATOM 1459 C CA . ILE A 1 178 ? 14.648 -8.599 -41.852 1.00 54.75 178 ILE A CA 1
ATOM 1460 C C . ILE A 1 178 ? 13.781 -7.887 -42.927 1.00 54.75 178 ILE A C 1
ATOM 1462 O O . ILE A 1 178 ? 13.177 -6.843 -42.700 1.00 54.75 178 ILE A O 1
ATOM 1466 N N . LYS A 1 179 ? 13.655 -8.441 -44.137 1.00 53.03 179 LYS A N 1
ATOM 1467 C CA . LYS A 1 179 ? 12.837 -7.854 -45.206 1.00 53.03 179 LYS A CA 1
ATOM 1468 C C . LYS A 1 179 ? 11.330 -7.926 -44.939 1.00 53.03 179 LYS A C 1
ATOM 1470 O O . LYS A 1 179 ? 10.608 -7.127 -45.521 1.00 53.03 179 LYS A O 1
ATOM 1475 N N . HIS A 1 180 ? 10.865 -8.812 -44.054 1.00 50.09 180 HIS A N 1
ATOM 1476 C CA . HIS A 1 180 ? 9.429 -9.060 -43.854 1.00 50.09 180 HIS A CA 1
ATOM 1477 C C . HIS A 1 180 ? 8.876 -8.669 -42.482 1.00 50.09 180 HIS A C 1
ATOM 1479 O O . HIS A 1 180 ? 7.693 -8.880 -42.226 1.00 50.09 180 HIS A O 1
ATOM 1485 N N . LEU A 1 181 ? 9.684 -8.070 -41.603 1.00 53.47 181 LEU A N 1
ATOM 1486 C CA . LEU A 1 181 ? 9.198 -7.700 -40.281 1.00 53.47 181 LEU A CA 1
ATOM 1487 C C . LEU A 1 181 ? 8.546 -6.309 -40.296 1.00 53.47 181 LEU A C 1
ATOM 1489 O O . LEU A 1 181 ? 9.159 -5.282 -39.979 1.00 53.47 181 LEU A O 1
ATOM 1493 N N . SER A 1 182 ? 7.285 -6.291 -40.715 1.00 55.38 182 SER A N 1
ATOM 1494 C CA . SER A 1 182 ? 6.399 -5.135 -40.612 1.00 55.38 182 SER A CA 1
ATOM 1495 C C . SER A 1 182 ? 5.985 -4.968 -39.155 1.00 55.38 182 SER A C 1
ATOM 1497 O O . SER A 1 182 ? 5.057 -5.622 -38.689 1.00 55.38 182 SER A O 1
ATOM 1499 N N . MET A 1 183 ? 6.697 -4.117 -38.417 1.00 63.03 183 MET A N 1
ATOM 1500 C CA . MET A 1 183 ? 6.253 -3.700 -37.090 1.00 63.03 183 MET A CA 1
ATOM 1501 C C . MET A 1 183 ? 5.059 -2.743 -37.241 1.00 63.03 183 MET A C 1
ATOM 1503 O O . MET A 1 183 ? 5.184 -1.750 -37.963 1.00 63.03 183 MET A O 1
ATOM 1507 N N . PRO A 1 184 ? 3.909 -3.021 -36.602 1.00 60.91 184 PRO A N 1
ATOM 1508 C CA . PRO A 1 184 ? 2.762 -2.121 -36.600 1.00 60.91 184 PRO A CA 1
ATOM 1509 C C . PRO A 1 184 ? 3.147 -0.706 -36.154 1.00 60.91 184 PRO A C 1
ATOM 1511 O O . PRO A 1 184 ? 3.810 -0.520 -35.133 1.00 60.91 184 PRO A O 1
ATOM 1514 N N . ASN A 1 185 ? 2.722 0.290 -36.935 1.00 56.44 185 ASN A N 1
ATOM 1515 C CA . ASN A 1 185 ? 3.067 1.701 -36.732 1.00 56.44 185 ASN A CA 1
AT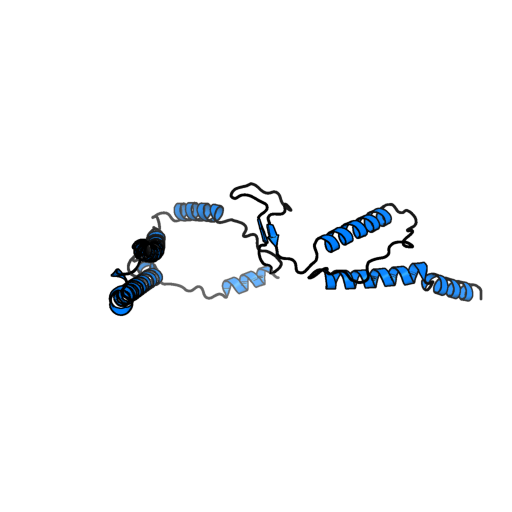OM 1516 C C . ASN A 1 185 ? 2.260 2.358 -35.593 1.00 56.44 185 ASN A C 1
ATOM 1518 O O . ASN A 1 185 ? 2.559 3.475 -35.184 1.00 56.44 185 ASN A O 1
ATOM 1522 N N . MET A 1 186 ? 1.232 1.672 -35.085 1.00 55.78 186 MET A N 1
ATOM 1523 C CA . MET A 1 186 ? 0.377 2.118 -33.988 1.00 55.78 186 MET A CA 1
ATOM 1524 C C . MET A 1 186 ? 0.090 0.919 -33.088 1.00 55.78 186 MET A C 1
ATOM 1526 O O . MET A 1 186 ? -0.634 0.011 -33.486 1.00 55.78 186 MET A O 1
ATOM 1530 N N . MET A 1 187 ? 0.696 0.902 -31.904 1.00 65.31 187 MET A N 1
ATOM 1531 C CA . MET A 1 187 ? 0.372 -0.052 -30.849 1.00 65.31 187 MET A CA 1
ATOM 1532 C C . MET A 1 187 ? 0.025 0.735 -29.588 1.00 65.31 187 MET A C 1
ATOM 1534 O O . MET A 1 187 ? 0.776 1.636 -29.224 1.00 65.31 187 MET A O 1
ATOM 1538 N N . GLN A 1 188 ? -1.074 0.382 -28.925 1.00 70.75 188 GLN A N 1
ATOM 1539 C CA . GLN A 1 188 ? -1.433 0.898 -27.603 1.00 70.75 188 GLN A CA 1
ATOM 1540 C C . GLN A 1 188 ? -0.650 0.110 -26.553 1.00 70.75 188 GLN A C 1
ATOM 1542 O O . GLN A 1 188 ? -1.160 -0.824 -25.936 1.00 70.75 188 GLN A O 1
ATOM 1547 N N . LEU A 1 189 ? 0.632 0.440 -26.403 1.00 73.19 189 LEU A N 1
ATOM 1548 C CA . LEU A 1 189 ? 1.534 -0.255 -25.475 1.00 73.19 189 LEU A CA 1
ATOM 1549 C C . LEU A 1 189 ? 1.545 0.392 -24.088 1.00 73.19 189 LEU A C 1
ATOM 1551 O O . LEU A 1 189 ? 2.307 -0.042 -23.220 1.00 73.19 189 LEU A O 1
ATOM 1555 N N . GLY A 1 190 ? 0.722 1.427 -23.885 1.00 77.38 190 GLY A N 1
ATOM 1556 C CA . GLY A 1 190 ? 0.611 2.156 -22.631 1.00 77.38 190 GLY A CA 1
ATOM 1557 C C . GLY A 1 190 ? 1.981 2.623 -22.143 1.00 77.38 190 GLY A C 1
ATOM 1558 O O . GLY A 1 190 ? 2.741 3.268 -22.861 1.00 77.38 190 GLY A O 1
ATOM 1559 N N . GLU A 1 191 ? 2.349 2.229 -20.927 1.00 74.94 191 GLU A N 1
ATOM 1560 C CA . GLU A 1 191 ? 3.634 2.584 -20.307 1.00 74.94 191 GLU A CA 1
ATOM 1561 C C . GLU A 1 191 ? 4.876 2.058 -21.050 1.00 74.94 191 GLU A C 1
ATOM 1563 O O . GLU A 1 191 ? 5.983 2.557 -20.840 1.00 74.94 191 GLU A O 1
ATOM 1568 N N . LEU A 1 192 ? 4.728 1.054 -21.921 1.00 77.00 192 LEU A N 1
ATOM 1569 C CA . LEU A 1 192 ? 5.838 0.511 -22.708 1.00 77.00 192 LEU A CA 1
ATOM 1570 C C . LEU A 1 192 ? 6.115 1.329 -23.978 1.00 77.00 192 LEU A C 1
ATOM 1572 O O . LEU A 1 192 ? 7.174 1.149 -24.587 1.00 77.00 192 LEU A O 1
ATOM 1576 N N . GLU A 1 193 ? 5.220 2.246 -24.364 1.00 77.38 193 GLU A N 1
ATOM 1577 C CA . GLU A 1 193 ? 5.361 3.070 -25.570 1.00 77.38 193 GLU A CA 1
ATOM 1578 C C . GLU A 1 193 ? 6.694 3.830 -25.642 1.00 77.38 193 GLU A C 1
ATOM 1580 O O . GLU A 1 193 ? 7.361 3.716 -26.674 1.00 77.38 193 GLU A O 1
ATOM 1585 N N . PRO A 1 194 ? 7.176 4.524 -24.587 1.00 76.75 194 PRO A N 1
ATOM 1586 C CA . PRO A 1 194 ? 8.444 5.253 -24.659 1.00 76.75 194 PRO A CA 1
ATOM 1587 C C . PRO A 1 194 ? 9.643 4.331 -24.932 1.00 76.75 194 PRO A C 1
ATOM 1589 O O . PRO A 1 194 ? 10.547 4.664 -25.704 1.00 76.75 194 PRO A O 1
ATOM 1592 N N . SER A 1 195 ? 9.644 3.137 -24.331 1.00 78.81 195 SER A N 1
ATOM 1593 C CA . SER A 1 195 ? 10.705 2.142 -24.529 1.00 78.81 195 SER A CA 1
ATOM 1594 C C . SER A 1 195 ? 10.646 1.535 -25.931 1.00 78.81 195 SER A C 1
ATOM 1596 O O . SER A 1 195 ? 11.682 1.376 -26.585 1.00 78.81 195 SER A O 1
ATOM 1598 N N . TYR A 1 196 ? 9.438 1.250 -26.423 1.00 81.44 196 TYR A N 1
ATOM 1599 C CA . TYR A 1 196 ? 9.222 0.748 -27.774 1.00 81.44 196 TYR A CA 1
ATOM 1600 C C . TYR A 1 196 ? 9.620 1.772 -28.840 1.00 81.44 196 TYR A C 1
ATOM 1602 O O . TYR A 1 196 ? 10.313 1.412 -29.787 1.00 81.44 196 TYR A O 1
ATOM 1610 N N . GLN A 1 197 ? 9.279 3.053 -28.672 1.00 78.44 197 GLN A N 1
ATOM 1611 C CA . GLN A 1 197 ? 9.685 4.116 -29.595 1.00 78.44 197 GLN A CA 1
ATOM 1612 C C . GLN A 1 197 ? 11.208 4.194 -29.730 1.00 78.44 197 GLN A C 1
ATOM 1614 O O . GLN A 1 197 ? 11.732 4.246 -30.845 1.00 78.44 197 GLN A O 1
ATOM 1619 N N . LYS A 1 198 ? 11.934 4.139 -28.606 1.00 82.50 198 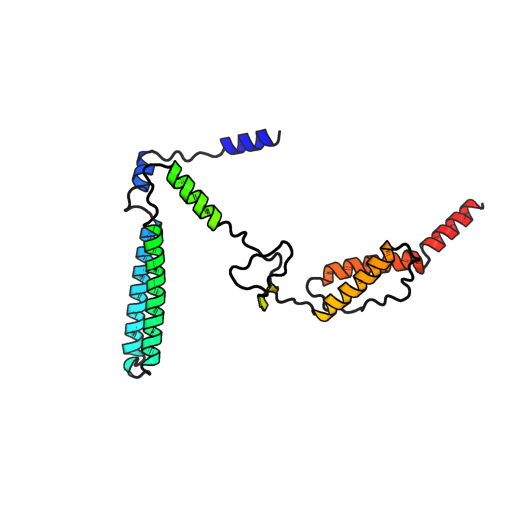LYS A N 1
ATOM 1620 C CA . LYS A 1 198 ? 13.402 4.138 -28.607 1.00 82.50 198 LYS A CA 1
ATOM 1621 C C . LYS A 1 198 ? 13.966 2.938 -29.370 1.00 82.50 198 LYS A C 1
ATOM 1623 O O . LYS A 1 198 ? 14.837 3.108 -30.222 1.00 82.50 198 LYS A O 1
ATOM 1628 N N . PHE A 1 199 ? 13.442 1.743 -29.105 1.00 83.75 199 PHE A N 1
ATOM 1629 C CA . PHE A 1 199 ? 13.808 0.535 -29.843 1.00 83.75 199 PHE A CA 1
ATOM 1630 C C . PHE A 1 199 ? 13.507 0.664 -31.343 1.00 83.75 199 PHE A C 1
ATOM 1632 O O . PHE A 1 199 ? 14.372 0.372 -32.168 1.00 83.75 199 PHE A O 1
ATOM 1639 N N . TYR A 1 200 ? 12.315 1.141 -31.706 1.00 81.88 200 TYR A N 1
ATOM 1640 C CA . TYR A 1 200 ? 11.881 1.274 -33.093 1.00 81.88 200 TYR A CA 1
ATOM 1641 C C . TYR A 1 200 ? 12.786 2.228 -33.880 1.00 81.88 200 TYR A C 1
ATOM 1643 O O . TYR A 1 200 ? 13.160 1.930 -35.011 1.00 81.88 200 TYR A O 1
ATOM 1651 N N . GLN A 1 201 ? 13.245 3.322 -33.266 1.00 80.75 201 GLN A N 1
ATOM 1652 C CA . GLN A 1 201 ? 14.232 4.214 -33.883 1.00 80.75 201 GLN A CA 1
ATOM 1653 C C . GLN A 1 201 ? 15.586 3.527 -34.115 1.00 80.75 201 GLN A C 1
ATOM 1655 O O . GLN A 1 201 ? 16.179 3.671 -35.190 1.00 80.75 201 GLN A O 1
ATOM 1660 N N . SER A 1 202 ? 16.072 2.734 -33.153 1.00 81.06 202 SER A N 1
ATOM 1661 C CA . SER A 1 202 ? 17.284 1.923 -33.339 1.00 81.06 202 SER A CA 1
ATOM 1662 C C . SER A 1 202 ? 17.107 0.872 -34.438 1.00 81.06 202 SER A C 1
ATOM 1664 O O . SER A 1 202 ? 18.007 0.693 -35.256 1.00 81.06 202 SER A O 1
ATOM 1666 N N . TYR A 1 203 ? 15.938 0.234 -34.519 1.00 78.12 203 TYR A N 1
ATOM 1667 C CA . TYR A 1 203 ? 15.591 -0.713 -35.578 1.00 78.12 203 TYR A CA 1
ATOM 1668 C C . TYR A 1 203 ? 15.561 -0.054 -36.962 1.00 78.12 203 TYR A C 1
ATOM 1670 O O . TYR A 1 203 ? 16.168 -0.568 -37.903 1.00 78.12 203 TYR A O 1
ATOM 1678 N N . LEU A 1 204 ? 14.914 1.107 -37.098 1.00 77.12 204 LEU A N 1
ATOM 1679 C CA . LEU A 1 204 ? 14.915 1.873 -38.344 1.00 77.12 204 LEU A CA 1
ATOM 1680 C C . LEU A 1 204 ? 16.337 2.275 -38.736 1.00 77.12 204 LEU A C 1
ATOM 1682 O O . LEU A 1 204 ? 16.713 2.135 -39.894 1.00 77.12 204 LEU A O 1
ATOM 1686 N N . THR A 1 205 ? 17.153 2.711 -37.777 1.00 80.12 205 THR A N 1
ATOM 1687 C CA . THR A 1 205 ? 18.565 3.042 -38.018 1.00 80.12 205 THR A CA 1
ATOM 1688 C C . THR A 1 205 ? 19.339 1.827 -38.520 1.00 80.12 205 THR A C 1
ATOM 1690 O O . THR A 1 205 ? 19.982 1.909 -39.562 1.00 80.12 205 THR A O 1
ATOM 1693 N N . TYR A 1 206 ? 19.207 0.678 -37.853 1.00 77.06 206 TYR A N 1
ATOM 1694 C CA . TYR A 1 206 ? 19.810 -0.582 -38.283 1.00 77.06 206 TYR A CA 1
ATOM 1695 C C . TYR A 1 206 ? 19.385 -0.957 -39.709 1.00 77.06 206 TYR A C 1
ATOM 1697 O O . TYR A 1 206 ? 20.231 -1.249 -40.558 1.00 77.06 206 TYR A O 1
ATOM 1705 N N . ARG A 1 207 ? 18.082 -0.875 -40.014 1.00 73.62 207 ARG A N 1
ATOM 1706 C CA . ARG A 1 207 ? 17.569 -1.137 -41.363 1.00 73.62 207 ARG A CA 1
ATOM 1707 C C . ARG A 1 207 ? 18.160 -0.191 -42.398 1.00 73.62 207 ARG A C 1
ATOM 1709 O O . ARG A 1 207 ? 18.563 -0.654 -43.460 1.00 73.62 207 ARG A O 1
ATOM 1716 N N . ARG A 1 208 ? 18.262 1.103 -42.097 1.00 68.94 208 ARG A N 1
ATOM 1717 C CA . ARG A 1 208 ? 18.883 2.088 -42.995 1.00 68.94 208 ARG A CA 1
ATOM 1718 C C . ARG A 1 208 ? 20.362 1.785 -43.236 1.00 68.94 208 ARG A C 1
ATOM 1720 O O . ARG A 1 208 ? 20.835 1.871 -44.367 1.00 68.94 208 ARG A O 1
ATOM 1727 N N . THR A 1 209 ? 21.096 1.384 -42.198 1.00 69.81 209 THR A N 1
ATOM 1728 C CA . THR A 1 209 ? 22.522 1.045 -42.304 1.00 69.81 209 THR A CA 1
ATOM 1729 C C . THR A 1 209 ? 22.760 -0.193 -43.166 1.00 69.81 209 THR A C 1
ATOM 1731 O O . THR A 1 209 ? 23.676 -0.184 -43.990 1.00 69.81 209 THR A O 1
ATOM 1734 N N . ILE A 1 210 ? 21.940 -1.233 -42.992 1.00 66.88 210 ILE A N 1
ATOM 1735 C CA . ILE A 1 210 ? 22.114 -2.531 -43.655 1.00 66.88 210 ILE A CA 1
ATOM 1736 C C . ILE A 1 210 ? 21.467 -2.573 -45.048 1.00 66.88 210 ILE A C 1
ATOM 1738 O O . ILE A 1 210 ? 22.082 -3.089 -45.979 1.00 66.88 210 ILE A O 1
ATOM 1742 N N . PHE A 1 211 ? 20.260 -2.023 -45.218 1.00 61.81 211 PHE A N 1
ATOM 1743 C CA . PHE A 1 211 ? 19.477 -2.145 -46.456 1.00 61.81 211 PHE A CA 1
ATOM 1744 C C . PHE A 1 211 ? 19.490 -0.887 -47.337 1.00 61.81 211 PHE A C 1
ATOM 1746 O O . PHE A 1 211 ? 19.551 -1.023 -48.555 1.00 61.81 211 PHE A O 1
ATOM 1753 N N . GLU A 1 212 ? 19.482 0.329 -46.774 1.00 57.59 212 GLU A N 1
ATOM 1754 C CA . GLU A 1 212 ? 19.425 1.583 -47.566 1.00 57.59 212 GLU A CA 1
ATOM 1755 C C . GLU A 1 212 ? 20.805 2.119 -47.994 1.00 57.59 212 GLU A C 1
ATOM 1757 O O . GLU A 1 212 ? 20.954 3.229 -48.512 1.00 57.59 212 GLU A O 1
ATOM 1762 N N . GLY A 1 213 ? 21.842 1.293 -47.862 1.00 58.03 213 GLY A N 1
ATOM 1763 C CA . GLY A 1 213 ? 23.090 1.495 -48.582 1.00 58.03 213 GLY A CA 1
ATOM 1764 C C . GLY A 1 213 ? 24.013 2.566 -48.010 1.00 58.03 213 GLY A C 1
ATOM 1765 O O . GLY A 1 213 ? 24.996 2.867 -48.668 1.00 58.03 213 GLY A O 1
ATOM 1766 N N . SER A 1 214 ? 23.803 3.114 -46.809 1.00 60.31 214 SER A N 1
ATOM 1767 C CA . SER A 1 214 ? 24.794 4.025 -46.200 1.00 60.31 214 SER A CA 1
ATOM 1768 C C . SER A 1 214 ? 26.144 3.336 -45.960 1.00 60.31 214 SER A C 1
ATOM 1770 O O . SER A 1 214 ? 27.190 3.913 -46.256 1.00 60.31 214 SER A O 1
ATOM 1772 N N . TYR A 1 215 ? 26.145 2.075 -45.507 1.00 62.56 215 TYR A N 1
ATOM 1773 C CA . TYR A 1 215 ? 27.379 1.295 -45.361 1.00 62.56 215 TYR A CA 1
ATOM 1774 C C . TYR A 1 215 ? 27.965 0.888 -46.721 1.00 62.56 215 TYR A C 1
ATOM 1776 O O . TYR A 1 215 ? 29.160 1.058 -46.959 1.00 62.56 215 TYR A O 1
ATOM 1784 N N . SER A 1 216 ? 27.121 0.429 -47.651 1.00 61.25 216 SER A N 1
ATOM 1785 C CA . SER A 1 216 ? 27.539 0.061 -49.011 1.00 61.25 216 SER A CA 1
ATOM 1786 C C . SER A 1 216 ? 28.108 1.252 -49.792 1.00 61.25 216 SER A C 1
ATOM 1788 O O . SER A 1 216 ? 29.145 1.108 -50.432 1.00 61.25 216 SER A O 1
ATOM 1790 N N . LYS A 1 217 ? 27.499 2.441 -49.680 1.00 66.06 217 LYS A N 1
ATOM 1791 C CA . LYS A 1 217 ? 27.981 3.706 -50.259 1.00 66.06 217 LYS A CA 1
ATOM 1792 C C . LYS A 1 217 ? 29.314 4.110 -49.640 1.00 66.06 217 LYS A C 1
ATOM 1794 O O . LYS A 1 217 ? 30.256 4.378 -50.372 1.00 66.06 217 LYS A O 1
ATOM 1799 N N . LYS A 1 218 ? 29.442 4.089 -48.307 1.00 65.56 218 LYS A N 1
ATOM 1800 C CA . LYS A 1 218 ? 30.701 4.446 -47.631 1.00 65.56 218 LYS A CA 1
ATOM 1801 C C . LYS A 1 218 ? 31.839 3.485 -47.993 1.00 65.56 218 LYS A C 1
ATOM 1803 O O . LYS A 1 218 ? 32.941 3.929 -48.288 1.00 65.56 218 LYS A O 1
ATOM 1808 N N . LYS A 1 219 ? 31.559 2.180 -48.064 1.00 69.19 219 LYS A N 1
ATOM 1809 C CA . LYS A 1 219 ? 32.511 1.165 -48.541 1.00 69.19 219 LYS A CA 1
ATOM 1810 C C . LYS A 1 219 ? 32.885 1.367 -50.012 1.00 69.19 219 LYS A C 1
ATOM 1812 O O . LYS A 1 219 ? 34.041 1.166 -50.366 1.00 69.19 219 LYS A O 1
ATOM 1817 N N . PHE A 1 220 ? 31.931 1.758 -50.857 1.00 73.12 220 PHE A N 1
ATOM 1818 C CA . PHE A 1 220 ? 32.182 2.086 -52.260 1.00 73.12 220 PHE A CA 1
ATOM 1819 C C . PHE A 1 220 ? 33.113 3.298 -52.405 1.00 73.12 220 PHE A C 1
ATOM 1821 O O . PHE A 1 220 ? 34.104 3.197 -53.120 1.00 73.12 220 PHE A O 1
ATOM 1828 N N . TYR A 1 221 ? 32.862 4.395 -51.680 1.00 77.56 221 TYR A N 1
ATOM 1829 C CA . TYR A 1 221 ? 33.736 5.576 -51.699 1.00 77.56 221 TYR A CA 1
ATOM 1830 C C . TYR A 1 221 ? 35.142 5.270 -51.175 1.00 77.56 221 TYR A C 1
ATOM 1832 O O . TYR A 1 221 ? 36.111 5.585 -51.850 1.00 77.56 221 TYR A O 1
ATOM 1840 N N . ILE A 1 222 ? 35.267 4.553 -50.053 1.00 79.50 222 ILE A N 1
ATOM 1841 C CA . ILE A 1 222 ? 36.581 4.159 -49.515 1.00 79.50 222 ILE A CA 1
ATOM 1842 C C . ILE A 1 222 ? 37.350 3.281 -50.513 1.00 79.50 222 ILE A C 1
ATOM 1844 O O . ILE A 1 222 ? 38.551 3.447 -50.686 1.00 79.50 222 ILE A O 1
ATOM 1848 N N . ARG A 1 223 ? 36.675 2.351 -51.201 1.00 78.56 223 ARG A N 1
ATOM 1849 C CA . ARG A 1 223 ? 37.314 1.536 -52.249 1.00 78.56 223 ARG A CA 1
ATOM 1850 C C . ARG A 1 223 ? 37.754 2.361 -53.453 1.00 78.56 223 ARG A C 1
ATOM 1852 O O . ARG A 1 223 ? 38.765 2.024 -54.052 1.00 78.56 223 ARG A O 1
ATOM 1859 N N . LYS A 1 224 ? 36.991 3.393 -53.814 1.00 79.62 224 LYS A N 1
ATOM 1860 C CA . LYS A 1 224 ? 37.347 4.319 -54.890 1.00 79.62 224 LYS A CA 1
ATOM 1861 C C . LYS A 1 224 ? 38.585 5.143 -54.518 1.00 79.62 224 LYS A C 1
ATOM 1863 O O . LYS A 1 224 ? 39.487 5.250 -55.337 1.00 79.62 224 LYS A O 1
ATOM 1868 N N . ASP A 1 225 ? 38.652 5.637 -53.284 1.00 79.00 225 ASP A N 1
ATOM 1869 C CA . ASP A 1 225 ? 39.791 6.420 -52.790 1.00 79.00 225 ASP A CA 1
ATOM 1870 C C . ASP A 1 225 ? 41.063 5.570 -52.638 1.00 79.00 225 ASP A C 1
ATOM 1872 O O . ASP A 1 225 ? 42.147 6.047 -52.928 1.00 79.00 225 ASP A O 1
ATOM 1876 N N . LEU A 1 226 ? 40.945 4.295 -52.244 1.00 78.44 226 LEU A N 1
ATOM 1877 C CA . LEU A 1 226 ? 42.082 3.363 -52.141 1.00 78.44 226 LEU A CA 1
ATOM 1878 C C . LEU A 1 226 ? 42.627 2.877 -53.496 1.00 78.44 226 LEU A C 1
ATOM 1880 O O . LEU A 1 226 ? 43.682 2.250 -53.530 1.00 78.44 226 LEU A O 1
ATOM 1884 N N . ALA A 1 227 ? 41.883 3.077 -54.586 1.00 71.50 227 ALA A N 1
ATOM 1885 C CA . ALA A 1 227 ? 42.279 2.678 -55.938 1.00 71.50 227 ALA A CA 1
ATOM 1886 C C . ALA A 1 227 ? 42.933 3.823 -56.738 1.00 71.50 227 ALA A C 1
ATOM 1888 O O . ALA A 1 227 ? 43.219 3.637 -57.921 1.00 71.50 227 ALA A O 1
ATOM 1889 N N . THR A 1 228 ? 43.130 4.986 -56.106 1.00 51.38 228 THR A N 1
ATOM 1890 C CA . THR A 1 228 ? 43.842 6.156 -56.646 1.00 51.38 228 THR A CA 1
ATOM 1891 C C . THR A 1 228 ? 45.172 6.302 -55.919 1.00 51.38 228 THR A C 1
ATOM 1893 O O . THR A 1 228 ? 46.166 6.642 -56.592 1.00 51.38 228 THR A O 1
#

Radius of gyration: 34.03 Å; chains: 1; bounding box: 84×35×93 Å

Secondary structure (DSSP, 8-state):
-HHHHHHHHHHHS------HHHHHHHHSTT--HHHHHHHHHHHHHHHHHHHHHHHHHHHS-TTTS-HHHHHHHHHHHHHHHHHHHHHHHHHTT----S-HHHHHHHHHHHHHHS-------SS---EEEE-S-TT----TT---EEE--SS-HHHHHHHHHHHHHHHHHHHTT----GGG----S----GGGHHHHHHHHHHHHHHHHHHTSSHHHHHHHHHHHHTT-

pLDDT: mean 72.4, std 12.31, range [45.25, 94.44]

Foldseek 3Di:
DVVVVVVVVVVPPPDPPQDPVNVVVVVPPPPDVVLVVLVVVLVVLVVVVVVVVVCCVPPVVVVPDDPVVVVVSVVVSVVVSVVSVVVNVVVVPPDPDPDVVVVCVVVVVVVVVVPPPPPDDPDDFAFDFAPDDPPDDDDPPDDGTDGDAQFDPVLVVVVVVLVVVVVVQVVVPPDDPPVPPDDDPDGSGGVCVVVVVVVVVVVVVVCCCPPVCPVVVVVVVVVVVVVD